Protein AF-A0A094AIN4-F1 (afdb_monomer_lite)

pLDDT: mean 79.58, std 24.7, range [26.64, 98.75]

Foldseek 3Di:
DDDDDDDDDDPPPPPPPPPPPVPVVVVVVVVVVVVPDDPDQDPVPFDPCLQFQQQPPPRPPDDPPDGTDHHDRRNCLCVQPPWADCQLAQEPVDTDHNADQADAFDQVLQKAKDWPPPAAADEAAAQDKDKTKMAMGLEQAQQADASHRQAVVHHWDADPVRRTYFWKKKFKAFQQDQPRPDDDDPQATLAIDIQNHRDPVRRMTMDMPHSHHHWGKMKMKMFTAGNNRHGHHHDDPPDDDNMDMHIYTHHHDPPDDPDGRPRPSRDGNVVRYDPGHDHDHPDDDDDDDDDDDDDDDDDDDDDDDDDDDDDDD

Radius of gyration: 29.57 Å; chains: 1; bounding box: 60×88×98 Å

Structure (mmCIF, N/CA/C/O backbone):
data_AF-A0A094AIN4-F1
#
_entry.id   AF-A0A094AIN4-F1
#
loop_
_atom_site.group_PDB
_atom_site.id
_atom_site.type_symbol
_atom_site.label_atom_id
_atom_site.label_alt_id
_atom_site.label_comp_id
_atom_site.label_asym_id
_atom_site.label_entity_id
_atom_site.label_seq_id
_atom_site.pdbx_PDB_ins_code
_atom_site.Cartn_x
_atom_site.Cartn_y
_atom_site.Cartn_z
_atom_site.occupancy
_atom_site.B_iso_or_equiv
_atom_site.auth_seq_id
_atom_site.auth_comp_id
_atom_site.auth_asym_id
_atom_site.auth_atom_id
_atom_site.pdbx_PDB_model_num
ATOM 1 N N . MET A 1 1 ? 38.229 -65.910 59.290 1.00 39.31 1 MET A N 1
ATOM 2 C CA . MET A 1 1 ? 38.237 -65.992 57.811 1.00 39.31 1 MET A CA 1
ATOM 3 C C . MET A 1 1 ? 37.132 -65.048 57.321 1.00 39.31 1 MET A C 1
ATOM 5 O O . MET A 1 1 ? 35.976 -65.387 57.493 1.00 39.31 1 MET A O 1
ATOM 9 N N . HIS A 1 2 ? 37.393 -63.732 57.244 1.00 31.55 2 HIS A N 1
ATOM 10 C CA . HIS A 1 2 ? 37.802 -62.954 56.042 1.00 31.55 2 HIS A CA 1
ATOM 11 C C . HIS A 1 2 ? 36.738 -63.061 54.929 1.00 31.55 2 HIS A C 1
ATOM 13 O O . HIS A 1 2 ? 36.609 -64.124 54.343 1.00 31.55 2 HIS A O 1
ATOM 19 N N . SER A 1 3 ? 35.801 -62.116 54.773 1.00 35.56 3 SER A N 1
ATOM 20 C CA . SER A 1 3 ? 35.918 -60.722 54.284 1.00 35.56 3 SER A CA 1
ATOM 21 C C . SER A 1 3 ? 36.483 -60.637 52.865 1.00 35.56 3 SER A C 1
ATOM 23 O O . SER A 1 3 ? 37.669 -60.889 52.674 1.00 35.56 3 SER A O 1
ATOM 25 N N . LEU A 1 4 ? 35.652 -60.235 51.894 1.00 35.59 4 LEU A N 1
ATOM 26 C CA . LEU A 1 4 ? 36.132 -59.624 50.658 1.00 35.59 4 LEU A CA 1
ATOM 27 C C . LEU A 1 4 ? 35.128 -58.592 50.126 1.00 35.59 4 LEU A C 1
ATOM 29 O O . LEU A 1 4 ? 33.968 -58.885 49.849 1.00 35.59 4 LEU A O 1
ATOM 33 N N . PHE A 1 5 ? 35.640 -57.371 50.031 1.00 35.03 5 PHE A N 1
ATOM 34 C CA . PHE A 1 5 ? 35.077 -56.193 49.395 1.00 35.03 5 PHE A CA 1
ATOM 35 C C . PHE A 1 5 ? 34.831 -56.417 47.900 1.00 35.03 5 PHE A C 1
ATOM 37 O O . PHE A 1 5 ? 35.688 -56.973 47.217 1.00 35.03 5 PHE A O 1
ATOM 44 N N . VAL A 1 6 ? 33.754 -55.835 47.368 1.00 34.84 6 VAL A N 1
ATOM 45 C CA . VAL A 1 6 ? 33.720 -55.393 45.969 1.00 34.84 6 VAL A CA 1
ATOM 46 C C . VAL A 1 6 ? 33.210 -53.955 45.931 1.00 34.84 6 VAL A C 1
ATOM 48 O O . VAL A 1 6 ? 32.053 -53.664 46.220 1.00 34.84 6 VAL A O 1
ATOM 51 N N . VAL A 1 7 ? 34.134 -53.058 45.601 1.00 36.59 7 VAL A N 1
ATOM 52 C CA . VAL A 1 7 ? 33.897 -51.678 45.184 1.00 36.59 7 VAL A CA 1
ATOM 53 C C . VAL A 1 7 ? 33.475 -51.718 43.716 1.00 36.59 7 VAL A C 1
ATOM 55 O O . VAL A 1 7 ? 34.222 -52.246 42.897 1.00 36.59 7 VAL A O 1
ATOM 58 N N . VAL A 1 8 ? 32.328 -51.135 43.362 1.00 36.78 8 VAL A N 1
ATOM 59 C CA . VAL A 1 8 ? 32.056 -50.714 41.978 1.00 36.78 8 VAL A CA 1
ATOM 60 C C . VAL A 1 8 ? 31.572 -49.270 41.991 1.00 36.78 8 VAL A C 1
ATOM 62 O O . VAL A 1 8 ? 30.729 -48.870 42.789 1.00 36.78 8 VAL A O 1
ATOM 65 N N . ALA A 1 9 ? 32.226 -48.499 41.134 1.00 34.38 9 ALA A N 1
ATOM 66 C CA . ALA A 1 9 ? 32.298 -47.056 41.089 1.00 34.38 9 ALA A CA 1
ATOM 67 C C . ALA A 1 9 ? 30.969 -46.355 40.766 1.00 34.38 9 ALA A C 1
ATOM 69 O O . ALA A 1 9 ? 30.182 -46.806 39.936 1.00 34.38 9 ALA A O 1
ATOM 70 N N . LEU A 1 10 ? 30.795 -45.174 41.365 1.00 33.75 10 LEU A N 1
ATOM 71 C CA . LEU A 1 10 ? 29.873 -44.137 40.910 1.00 33.75 10 LEU A CA 1
ATOM 72 C C . LEU A 1 10 ? 30.278 -43.687 39.497 1.00 33.75 10 LEU A C 1
ATOM 74 O O . LEU A 1 10 ? 31.236 -42.935 39.325 1.00 33.75 10 LEU A O 1
ATOM 78 N N . LEU A 1 11 ? 29.541 -44.138 38.484 1.00 33.84 11 LEU A N 1
ATOM 79 C CA . LEU A 1 11 ? 29.566 -43.543 37.151 1.00 33.84 11 LEU A CA 1
ATOM 80 C C . LEU A 1 11 ? 28.780 -42.230 37.200 1.00 33.84 11 LEU A C 1
ATOM 82 O O . LEU A 1 11 ? 27.553 -42.216 37.129 1.00 33.84 11 LEU A O 1
ATOM 86 N N . ALA A 1 12 ? 29.497 -41.114 37.323 1.00 35.59 12 ALA A N 1
ATOM 87 C CA . ALA A 1 12 ? 28.962 -39.805 36.985 1.00 35.59 12 ALA A CA 1
ATOM 88 C C . ALA A 1 12 ? 28.767 -39.757 35.462 1.00 35.59 12 ALA A C 1
ATOM 90 O O . ALA A 1 12 ? 29.706 -39.518 34.703 1.00 35.59 12 ALA A O 1
ATOM 91 N N . SER A 1 13 ? 27.548 -40.024 34.997 1.00 37.59 13 SER A N 1
ATOM 92 C CA . SER A 1 13 ? 27.162 -39.785 33.611 1.00 37.59 13 SER A CA 1
ATOM 93 C C . SER A 1 13 ? 27.092 -38.275 33.377 1.00 37.59 13 SER A C 1
ATOM 95 O O . SER A 1 13 ? 26.075 -37.637 33.648 1.00 37.59 13 SER A O 1
ATOM 97 N N . ALA A 1 14 ? 28.186 -37.698 32.881 1.00 37.75 14 ALA A N 1
ATOM 98 C CA . ALA A 1 14 ? 28.161 -36.402 32.223 1.00 37.75 14 ALA A CA 1
ATOM 99 C C . ALA A 1 14 ? 27.325 -36.551 30.944 1.00 37.75 14 ALA A C 1
ATOM 101 O O . ALA A 1 14 ? 27.809 -37.003 29.907 1.00 37.75 14 ALA A O 1
ATOM 102 N N . GLY A 1 15 ? 26.037 -36.224 31.040 1.00 33.44 15 GLY A N 1
ATOM 103 C CA . GLY A 1 15 ? 25.186 -36.038 29.876 1.00 33.44 15 GLY A CA 1
ATOM 104 C C . GLY A 1 15 ? 25.733 -34.873 29.061 1.00 33.44 15 GLY A C 1
ATOM 105 O O . GLY A 1 15 ? 25.502 -33.713 29.392 1.00 33.44 15 GLY A O 1
ATOM 106 N N . LEU A 1 16 ? 26.481 -35.188 28.004 1.00 35.84 16 LEU A N 1
ATOM 107 C CA . LEU A 1 16 ? 26.761 -34.275 26.904 1.00 35.84 16 LEU A CA 1
ATOM 108 C C . LEU A 1 16 ? 25.417 -33.891 26.279 1.00 35.84 16 LEU A C 1
ATOM 110 O O . LEU A 1 16 ? 24.908 -34.574 25.391 1.00 35.84 16 LEU A O 1
ATOM 114 N N . ILE A 1 17 ? 24.840 -32.783 26.740 1.00 41.84 17 ILE A N 1
ATOM 115 C CA . ILE A 1 17 ? 23.868 -32.042 25.948 1.00 41.84 17 ILE A CA 1
ATOM 116 C C . ILE A 1 17 ? 24.662 -31.546 24.739 1.00 41.84 17 ILE A C 1
ATOM 118 O O . ILE A 1 17 ? 25.367 -30.540 24.807 1.00 41.84 17 ILE A O 1
ATOM 122 N N . LYS A 1 18 ? 24.598 -32.291 23.629 1.00 34.62 18 LYS A N 1
ATOM 123 C CA . LYS A 1 18 ? 24.900 -31.750 22.306 1.00 34.62 18 LYS A CA 1
ATOM 124 C C . LYS A 1 18 ? 23.868 -30.656 22.056 1.00 34.62 18 LYS A C 1
ATOM 126 O O . LYS A 1 18 ? 22.808 -30.904 21.491 1.00 34.62 18 LYS A O 1
ATOM 131 N N . GLY A 1 19 ? 24.179 -29.445 22.504 1.00 38.97 19 GLY A N 1
ATOM 132 C CA . GLY A 1 19 ? 23.629 -28.254 21.893 1.00 38.97 19 GLY A CA 1
ATOM 133 C C . GLY A 1 19 ? 24.100 -28.278 20.449 1.00 38.97 19 GLY A C 1
ATOM 134 O O . GLY A 1 19 ? 25.256 -27.969 20.168 1.00 38.97 19 GLY A O 1
ATOM 135 N N . ALA A 1 20 ? 23.237 -28.723 19.539 1.00 43.06 20 ALA A N 1
ATOM 136 C C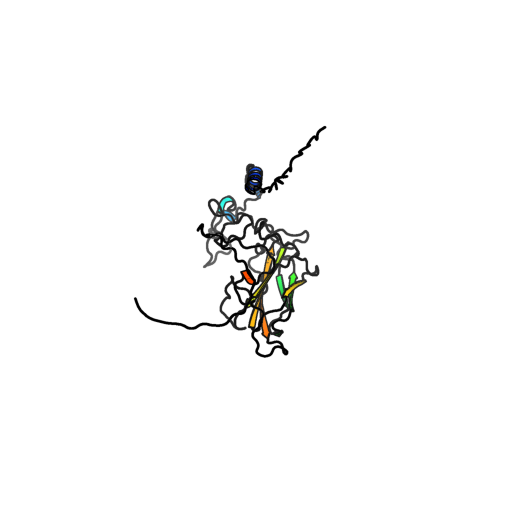A . ALA A 1 20 ? 23.389 -28.380 18.143 1.00 43.06 20 ALA A CA 1
ATOM 137 C C . ALA A 1 20 ? 23.221 -26.860 18.078 1.00 43.06 20 ALA A C 1
ATOM 139 O O . ALA A 1 20 ? 22.110 -26.347 17.987 1.00 43.06 20 ALA A O 1
ATOM 140 N N . ALA A 1 21 ? 24.331 -26.134 18.197 1.00 44.25 21 ALA A N 1
ATOM 141 C CA . ALA A 1 21 ? 24.414 -24.808 17.627 1.00 44.25 21 ALA A CA 1
ATOM 142 C C . ALA A 1 21 ? 24.157 -25.015 16.133 1.00 44.25 21 ALA A C 1
ATOM 144 O O . ALA A 1 21 ? 25.015 -25.531 15.414 1.00 44.25 21 ALA A O 1
ATOM 145 N N . MET A 1 22 ? 22.929 -24.742 15.690 1.00 42.28 22 MET A N 1
ATOM 146 C CA . MET A 1 22 ? 22.657 -24.628 14.269 1.00 42.28 22 MET A CA 1
ATOM 147 C C . MET A 1 22 ? 23.461 -23.430 13.791 1.00 42.28 22 MET A C 1
ATOM 149 O O . MET A 1 22 ? 23.117 -22.281 14.057 1.00 42.28 22 MET A O 1
ATOM 153 N N . ASP A 1 23 ? 24.590 -23.729 13.166 1.00 42.44 23 ASP A N 1
ATOM 154 C CA . ASP A 1 23 ? 25.470 -22.758 12.548 1.00 42.44 23 ASP A CA 1
ATOM 155 C C . ASP A 1 23 ? 24.734 -22.147 11.346 1.00 42.44 23 ASP A C 1
ATOM 157 O O . ASP A 1 23 ? 24.807 -22.642 10.220 1.00 42.44 23 ASP A O 1
ATOM 161 N N . PHE A 1 24 ? 23.953 -21.095 11.611 1.00 47.38 24 PHE A N 1
ATOM 162 C CA . PHE A 1 24 ? 23.152 -20.349 10.631 1.00 47.38 24 PHE A CA 1
ATOM 163 C C . PHE A 1 24 ? 23.995 -19.817 9.458 1.00 47.38 24 PHE A C 1
ATOM 165 O O . PHE A 1 24 ? 23.468 -19.531 8.380 1.00 47.38 24 PHE A O 1
ATOM 172 N N . SER A 1 25 ? 25.314 -19.722 9.652 1.00 49.22 25 SER A N 1
ATOM 173 C CA . SER A 1 25 ? 26.272 -19.296 8.637 1.00 49.22 25 SER A CA 1
ATOM 174 C C . SER A 1 25 ? 26.392 -20.310 7.489 1.00 49.22 25 SER A C 1
ATOM 176 O O . SER A 1 25 ? 26.459 -19.926 6.318 1.00 49.22 25 SER A O 1
ATOM 178 N N . ARG A 1 26 ? 26.310 -21.621 7.779 1.00 44.53 26 ARG A N 1
ATOM 179 C CA . ARG A 1 26 ? 26.374 -22.673 6.743 1.00 44.53 26 ARG A CA 1
ATOM 180 C C . ARG A 1 26 ? 25.145 -22.694 5.832 1.00 44.53 26 ARG A C 1
ATOM 182 O O . ARG A 1 26 ? 25.280 -23.011 4.652 1.00 44.53 26 ARG A O 1
ATOM 189 N N . THR A 1 27 ? 23.968 -22.334 6.341 1.00 51.22 27 THR A N 1
ATOM 190 C CA . THR A 1 27 ? 22.718 -22.323 5.562 1.00 51.22 27 THR A CA 1
ATOM 191 C C . THR A 1 27 ? 22.669 -21.152 4.578 1.00 51.22 27 THR A C 1
ATOM 193 O O . THR A 1 27 ? 22.328 -21.356 3.413 1.00 51.22 27 THR A O 1
ATOM 196 N N . LYS A 1 28 ? 23.079 -19.943 5.002 1.00 51.72 28 LYS A N 1
ATOM 197 C CA . LYS A 1 28 ? 23.178 -18.769 4.110 1.00 51.72 28 LYS A CA 1
ATOM 198 C C . LYS A 1 28 ? 24.261 -18.963 3.036 1.00 51.72 28 LYS A C 1
ATOM 200 O O . LYS A 1 28 ? 24.004 -18.695 1.866 1.00 51.72 28 LYS A O 1
ATOM 205 N N . ALA A 1 29 ? 25.428 -19.512 3.392 1.00 52.22 29 ALA A N 1
ATOM 206 C CA . ALA A 1 29 ? 26.497 -19.793 2.427 1.00 52.22 29 ALA A CA 1
ATOM 207 C C . ALA A 1 29 ? 26.074 -20.801 1.334 1.00 52.22 29 ALA A C 1
ATOM 209 O O . ALA A 1 29 ? 26.408 -20.623 0.164 1.00 52.22 29 ALA A O 1
ATOM 210 N N . GLY A 1 30 ? 25.291 -21.829 1.689 1.00 49.69 30 GLY A N 1
ATOM 211 C CA . GLY A 1 30 ? 24.751 -22.798 0.727 1.00 49.69 30 GLY A CA 1
ATOM 212 C C . GLY A 1 30 ? 23.692 -22.225 -0.226 1.00 49.69 30 GLY A C 1
ATOM 213 O O . GLY A 1 30 ? 23.598 -22.675 -1.367 1.00 49.69 30 GLY A O 1
ATOM 214 N N . LEU A 1 31 ? 22.919 -21.223 0.211 1.00 58.97 31 LEU A N 1
ATOM 215 C CA . LEU A 1 31 ? 21.943 -20.512 -0.627 1.00 58.97 31 LEU A CA 1
ATOM 216 C C . LEU A 1 31 ? 22.631 -19.634 -1.679 1.00 58.97 31 LEU A C 1
ATOM 218 O O . LEU A 1 31 ? 22.279 -19.708 -2.853 1.00 58.97 31 LEU A O 1
ATOM 222 N N . VAL A 1 32 ? 23.660 -18.882 -1.279 1.00 60.06 32 VAL A N 1
ATOM 223 C CA . VAL A 1 32 ? 24.439 -18.029 -2.195 1.00 60.06 32 VAL A CA 1
ATOM 224 C C . VAL A 1 32 ? 25.146 -18.869 -3.266 1.00 60.06 32 VAL A C 1
ATOM 226 O O . VAL A 1 32 ? 25.133 -18.516 -4.441 1.00 60.06 32 VAL A O 1
ATOM 229 N N . LEU A 1 33 ? 25.693 -20.033 -2.894 1.00 54.81 33 LEU A N 1
ATOM 230 C CA . LEU A 1 33 ? 26.336 -20.957 -3.840 1.00 54.81 33 LEU A CA 1
ATOM 231 C C . LEU A 1 33 ? 25.362 -21.558 -4.872 1.00 54.81 33 LEU A C 1
ATOM 233 O O . LEU A 1 33 ? 25.789 -21.879 -5.977 1.00 54.81 33 LEU A O 1
ATOM 237 N N . ARG A 1 34 ? 24.062 -21.681 -4.556 1.00 56.53 34 ARG A N 1
ATOM 238 C CA . ARG A 1 34 ? 23.024 -22.101 -5.522 1.00 56.53 34 ARG A CA 1
ATOM 239 C C . ARG A 1 34 ? 22.635 -21.001 -6.513 1.00 56.53 34 ARG A C 1
ATOM 241 O O . ARG A 1 34 ? 22.105 -21.316 -7.569 1.00 56.53 34 ARG A O 1
ATOM 248 N N . GLN A 1 35 ? 22.876 -19.735 -6.179 1.00 61.25 35 GLN A N 1
ATOM 249 C CA . GLN A 1 35 ? 22.574 -18.580 -7.032 1.00 61.25 35 GLN A CA 1
ATOM 250 C C . GLN A 1 35 ? 23.741 -18.197 -7.963 1.00 61.25 35 GLN A C 1
ATOM 252 O O . GLN A 1 35 ? 23.609 -17.260 -8.742 1.00 61.25 35 GLN A O 1
ATOM 257 N N . ALA A 1 36 ? 24.875 -18.903 -7.900 1.00 52.56 36 ALA A N 1
ATOM 258 C CA . ALA A 1 36 ? 26.128 -18.535 -8.567 1.00 52.56 36 ALA A CA 1
ATOM 259 C C . ALA A 1 36 ? 26.244 -18.958 -10.054 1.00 52.56 36 ALA A C 1
ATOM 261 O O . ALA A 1 36 ? 27.340 -18.914 -10.615 1.00 52.56 36 ALA A O 1
ATOM 262 N N . GLU A 1 37 ? 25.152 -19.369 -10.708 1.00 57.56 37 GLU A N 1
ATOM 263 C CA . GLU A 1 37 ? 25.127 -19.568 -12.168 1.00 57.56 37 GLU A CA 1
ATOM 264 C C . GLU A 1 37 ? 24.982 -18.227 -12.910 1.00 57.56 37 GLU A C 1
ATOM 266 O O . GLU A 1 37 ? 24.530 -17.237 -12.337 1.00 57.56 37 GLU A O 1
ATOM 271 N N . SER A 1 38 ? 25.378 -18.156 -14.190 1.00 60.12 38 SER A N 1
ATOM 272 C CA . SER A 1 38 ? 25.359 -16.886 -14.927 1.00 60.12 38 SER A CA 1
ATOM 273 C C . SER A 1 38 ? 23.934 -16.340 -15.071 1.00 60.12 38 SER A C 1
ATOM 275 O O . SER A 1 38 ? 23.111 -16.890 -15.806 1.00 60.12 38 SER A O 1
ATOM 277 N N . THR A 1 39 ? 23.663 -15.214 -14.421 1.00 68.31 39 THR A N 1
ATOM 278 C CA . THR A 1 39 ? 22.383 -14.498 -14.423 1.00 68.31 39 THR A CA 1
ATOM 279 C C . THR A 1 39 ? 22.254 -13.567 -15.632 1.00 68.31 39 THR A C 1
ATOM 281 O O . THR A 1 39 ? 21.985 -12.374 -15.498 1.00 68.31 39 THR A O 1
ATOM 284 N N . CYS A 1 40 ? 22.471 -14.083 -16.847 1.00 79.44 40 CYS A N 1
ATOM 285 C CA . CYS A 1 40 ? 22.291 -13.271 -18.050 1.00 79.44 40 CYS A CA 1
ATOM 286 C C . CYS A 1 40 ? 20.839 -12.778 -18.148 1.00 79.44 40 CYS A C 1
ATOM 288 O O . CYS A 1 40 ? 19.903 -13.581 -18.158 1.00 79.44 40 CYS A O 1
ATOM 290 N N . LEU A 1 41 ? 20.660 -11.460 -18.268 1.00 83.56 41 LEU A N 1
ATOM 291 C CA . LEU A 1 41 ? 19.355 -10.862 -18.526 1.00 83.56 41 LEU A CA 1
ATOM 292 C C . LEU A 1 41 ? 18.836 -11.343 -19.885 1.00 83.56 41 LEU A C 1
ATOM 294 O O . LEU A 1 41 ? 19.534 -11.260 -20.902 1.00 83.56 41 LEU A O 1
ATOM 298 N N . LYS A 1 42 ? 17.606 -11.858 -19.910 1.00 87.25 42 LYS A N 1
ATOM 299 C CA . LYS A 1 42 ? 16.979 -12.273 -21.164 1.00 87.25 42 LYS A CA 1
ATOM 300 C C . LYS A 1 42 ? 16.557 -11.036 -21.952 1.00 87.25 42 LYS A C 1
ATOM 302 O O . LYS A 1 42 ? 15.884 -10.156 -21.419 1.00 87.25 42 LYS A O 1
ATOM 307 N N . ARG A 1 43 ? 16.947 -10.974 -23.228 1.00 87.62 43 ARG A N 1
ATOM 308 C CA . ARG A 1 43 ? 16.726 -9.796 -24.086 1.00 87.62 43 ARG A CA 1
ATOM 309 C C . ARG A 1 43 ? 15.256 -9.412 -24.237 1.00 87.62 43 ARG A C 1
ATOM 311 O O . ARG A 1 43 ? 14.952 -8.231 -24.285 1.00 87.62 43 ARG A O 1
ATOM 318 N N . ASP A 1 44 ? 14.366 -10.394 -24.292 1.00 90.75 44 ASP A N 1
ATOM 319 C CA . ASP A 1 44 ? 12.916 -10.210 -24.411 1.00 90.75 44 ASP A CA 1
ATOM 320 C C . ASP A 1 44 ? 12.268 -9.600 -23.158 1.00 90.75 44 ASP A C 1
ATOM 322 O O . ASP A 1 44 ? 11.130 -9.147 -23.218 1.00 90.75 44 ASP A O 1
ATOM 326 N N . THR A 1 45 ? 12.991 -9.553 -22.037 1.00 89.38 45 THR A N 1
ATOM 327 C CA . THR A 1 45 ? 12.532 -8.903 -20.802 1.00 89.38 45 THR A CA 1
ATOM 328 C C . THR A 1 45 ? 13.030 -7.465 -20.652 1.00 89.38 45 THR A C 1
ATOM 330 O O . THR A 1 45 ? 12.593 -6.770 -19.736 1.00 89.38 45 THR A O 1
ATOM 333 N N . ILE A 1 46 ? 13.923 -6.993 -21.532 1.00 92.12 46 ILE A N 1
ATOM 334 C CA . ILE A 1 46 ? 14.437 -5.617 -21.505 1.00 92.12 46 ILE A CA 1
ATOM 335 C C . ILE A 1 46 ? 13.342 -4.660 -21.986 1.00 92.12 46 ILE A C 1
ATOM 337 O O . ILE A 1 46 ? 12.818 -4.794 -23.090 1.00 92.12 46 ILE A O 1
ATOM 341 N N . GLN A 1 47 ? 13.001 -3.686 -21.150 1.00 93.56 47 GLN A N 1
ATOM 342 C CA . GLN A 1 47 ? 12.018 -2.653 -21.431 1.00 93.56 47 GLN A CA 1
ATOM 343 C C . GLN A 1 47 ? 12.725 -1.504 -22.140 1.00 93.56 47 GLN A C 1
ATOM 345 O O . GLN A 1 47 ? 13.407 -0.713 -21.506 1.00 93.56 47 GLN A O 1
ATOM 350 N N . SER A 1 48 ? 12.538 -1.360 -23.450 1.00 94.06 48 SER A N 1
ATOM 351 C CA . SER A 1 48 ? 13.207 -0.297 -24.220 1.00 94.06 48 SER A CA 1
ATOM 352 C C . SER A 1 48 ? 12.932 1.115 -23.690 1.00 94.06 48 SER A C 1
ATOM 354 O O . SER A 1 48 ? 13.757 2.005 -23.861 1.00 94.06 48 SER A O 1
ATOM 356 N N . ALA A 1 49 ? 11.790 1.323 -23.028 1.00 94.69 49 ALA A N 1
ATOM 357 C CA . ALA A 1 49 ? 11.441 2.593 -22.404 1.00 94.69 49 ALA A CA 1
ATOM 358 C C . ALA A 1 49 ? 12.375 2.986 -21.243 1.00 94.69 49 ALA A C 1
ATOM 360 O O . ALA A 1 49 ? 12.452 4.170 -20.938 1.00 94.69 49 ALA A O 1
ATOM 361 N N . SER A 1 50 ? 13.115 2.051 -20.626 1.00 94.94 50 SER A N 1
ATOM 362 C CA . SER A 1 50 ? 14.111 2.403 -19.604 1.00 94.94 50 SER A CA 1
ATOM 363 C C . SER A 1 50 ? 15.312 3.150 -20.180 1.00 94.94 50 SER A C 1
ATOM 365 O O . SER A 1 50 ? 16.031 3.782 -19.423 1.00 94.94 50 SER A O 1
ATOM 367 N N . ALA A 1 51 ? 15.524 3.126 -21.498 1.00 94.81 51 ALA A N 1
ATOM 368 C CA . ALA A 1 51 ? 16.566 3.903 -22.169 1.00 94.81 51 ALA A CA 1
ATOM 369 C C . ALA A 1 51 ? 16.092 5.309 -22.597 1.00 94.81 51 ALA A C 1
ATOM 371 O O . ALA A 1 51 ? 16.823 6.017 -23.287 1.00 94.81 51 ALA A O 1
ATOM 372 N N . LEU A 1 52 ? 14.868 5.709 -22.227 1.00 95.62 52 LEU A N 1
ATOM 373 C CA . LEU A 1 52 ? 14.267 6.990 -22.597 1.00 95.62 52 LEU A CA 1
ATOM 374 C C . LEU A 1 52 ? 13.980 7.838 -21.358 1.00 95.62 52 LEU A C 1
ATOM 376 O O . LEU A 1 52 ? 13.529 7.345 -20.326 1.00 95.62 52 LEU A O 1
ATOM 380 N N . THR A 1 53 ? 14.183 9.143 -21.487 1.00 96.56 53 THR A N 1
ATOM 381 C CA . THR A 1 53 ? 13.834 10.134 -20.463 1.00 96.56 53 THR A CA 1
ATOM 382 C C . THR A 1 53 ? 12.341 10.471 -20.471 1.00 96.56 53 THR A C 1
ATOM 384 O O . THR A 1 53 ? 11.823 10.989 -19.479 1.00 96.56 53 THR A O 1
ATOM 387 N N . GLY A 1 54 ? 11.648 10.208 -21.586 1.00 94.88 54 GLY A N 1
ATOM 388 C CA . GLY A 1 54 ? 10.261 10.618 -21.820 1.00 94.88 54 GLY A CA 1
ATOM 389 C C . GLY A 1 54 ? 10.117 12.106 -22.158 1.00 94.88 54 GLY A C 1
ATOM 390 O O . GLY A 1 54 ? 9.012 12.643 -22.089 1.00 94.88 54 GLY A O 1
ATOM 391 N N . GLN A 1 55 ? 11.226 12.785 -22.461 1.00 96.31 55 GLN A N 1
ATOM 392 C CA . GLN A 1 55 ? 11.300 14.210 -22.809 1.00 96.31 55 GLN A CA 1
ATOM 393 C C . GLN A 1 55 ? 12.020 14.439 -24.149 1.00 96.31 55 GLN A C 1
ATOM 395 O O . GLN A 1 55 ? 12.396 15.564 -24.478 1.00 96.31 55 GLN A O 1
ATOM 400 N N . GLU A 1 56 ? 12.223 13.380 -24.932 1.00 95.56 56 GLU A N 1
ATOM 401 C CA . GLU A 1 56 ? 12.798 13.458 -26.270 1.00 95.56 56 GLU A CA 1
ATOM 402 C C . GLU A 1 56 ? 11.899 14.293 -27.199 1.00 95.56 56 GLU A C 1
ATOM 404 O O . GLU A 1 56 ? 10.668 14.236 -27.113 1.00 95.56 56 GLU A O 1
ATOM 409 N N . GLU A 1 57 ? 12.504 15.057 -28.114 1.00 93.81 57 GLU A N 1
ATOM 410 C CA . GLU A 1 57 ? 11.762 15.858 -29.092 1.00 93.81 57 GLU A CA 1
ATOM 411 C C . GLU A 1 57 ? 10.785 14.983 -29.895 1.00 93.81 57 GLU A C 1
ATOM 413 O O . GLU A 1 57 ? 11.155 13.938 -30.427 1.00 93.81 57 GLU A O 1
ATOM 418 N N . GLY A 1 58 ? 9.525 15.418 -29.979 1.00 91.38 58 GLY A N 1
ATOM 419 C CA . GLY A 1 58 ? 8.462 14.673 -30.658 1.00 91.38 58 GLY A CA 1
ATOM 420 C C . GLY A 1 58 ? 7.759 13.614 -29.800 1.00 91.38 58 GLY A C 1
ATOM 421 O O . GLY A 1 58 ? 6.871 12.942 -30.316 1.00 91.38 58 GLY A O 1
ATOM 422 N N . THR A 1 59 ? 8.100 13.473 -28.512 1.00 93.19 59 THR A N 1
ATOM 423 C CA . THR A 1 59 ? 7.355 12.605 -27.583 1.00 93.19 59 THR A CA 1
ATOM 424 C C . THR A 1 59 ? 5.975 13.190 -27.275 1.00 93.19 59 THR A C 1
ATOM 426 O O . THR A 1 59 ? 5.844 14.357 -26.893 1.00 93.19 59 THR A O 1
ATOM 429 N N . ASP A 1 60 ? 4.933 12.368 -27.398 1.00 93.44 60 ASP A N 1
ATOM 430 C CA . ASP A 1 60 ? 3.564 12.765 -27.075 1.00 93.44 60 ASP A CA 1
ATOM 431 C C . ASP A 1 60 ? 3.395 13.082 -25.580 1.00 93.44 60 ASP A C 1
ATOM 433 O O . ASP A 1 60 ? 3.878 12.371 -24.700 1.00 93.44 60 ASP A O 1
ATOM 437 N N . GLY A 1 61 ? 2.636 14.138 -25.277 1.00 91.12 61 GLY A N 1
ATOM 438 C CA . GLY A 1 61 ? 2.245 14.460 -23.901 1.00 91.12 61 GLY A CA 1
ATOM 439 C C . GLY A 1 61 ? 3.293 15.201 -23.061 1.00 91.12 61 GLY A C 1
ATOM 440 O O . GLY A 1 61 ? 3.074 15.354 -21.853 1.00 91.12 61 GLY A O 1
ATOM 441 N N . ILE A 1 62 ? 4.377 15.701 -23.671 1.00 95.19 62 ILE A N 1
ATOM 442 C CA . ILE A 1 62 ? 5.306 16.638 -23.019 1.00 95.19 62 ILE A CA 1
ATOM 443 C C . ILE A 1 62 ? 4.542 17.888 -22.563 1.00 95.19 62 ILE A C 1
ATOM 445 O O . ILE A 1 62 ? 3.842 18.538 -23.346 1.00 95.19 62 ILE A O 1
ATOM 449 N N . LYS A 1 63 ? 4.690 18.252 -21.286 1.00 94.19 63 LYS A N 1
ATOM 450 C CA . LYS A 1 63 ? 4.101 19.468 -20.710 1.00 94.19 63 LYS A CA 1
ATOM 451 C C . LYS A 1 63 ? 4.998 20.098 -19.639 1.00 94.19 63 LYS A C 1
ATOM 453 O O . LYS A 1 63 ? 5.755 19.385 -18.977 1.00 94.19 63 LYS A O 1
ATOM 458 N N . PRO A 1 64 ? 4.879 21.421 -19.402 1.00 94.44 64 PRO A N 1
ATOM 459 C CA . PRO A 1 64 ? 5.636 22.096 -18.353 1.00 94.44 64 PRO A CA 1
ATOM 460 C C . PRO A 1 64 ? 5.463 21.428 -16.982 1.00 94.44 64 PRO A C 1
ATOM 462 O O . PRO A 1 64 ? 4.345 21.112 -16.573 1.00 94.44 64 PRO A O 1
ATOM 465 N N . GLY A 1 65 ? 6.577 21.245 -16.271 1.00 94.12 65 GLY A N 1
ATOM 466 C CA . GLY A 1 65 ? 6.609 20.676 -14.920 1.00 94.12 65 GLY A CA 1
ATOM 467 C C . GLY A 1 65 ? 6.837 19.162 -14.838 1.00 94.12 65 GLY A C 1
ATOM 468 O O . GLY A 1 65 ? 6.910 18.644 -13.728 1.00 94.12 65 GLY A O 1
ATOM 469 N N . GLN A 1 66 ? 6.969 18.446 -15.961 1.00 96.06 66 GLN A N 1
ATOM 470 C CA . GLN A 1 66 ? 7.466 17.063 -15.955 1.00 96.06 66 GLN A CA 1
ATOM 471 C C . GLN A 1 66 ? 8.985 17.033 -15.731 1.00 96.06 66 GLN A C 1
ATOM 473 O O . GLN A 1 66 ? 9.715 17.848 -16.293 1.00 96.06 66 GLN A O 1
ATOM 478 N N . ALA A 1 67 ? 9.454 16.092 -14.912 1.00 96.44 67 ALA A N 1
ATOM 479 C CA . ALA A 1 67 ? 10.875 15.791 -14.768 1.00 96.44 67 ALA A CA 1
ATOM 480 C C . ALA A 1 67 ? 11.279 14.682 -15.761 1.00 96.44 67 ALA A C 1
ATOM 482 O O . ALA A 1 67 ? 10.457 13.798 -16.019 1.00 96.44 67 ALA A O 1
ATOM 483 N N . PRO A 1 68 ? 12.510 14.703 -16.307 1.00 96.50 68 PRO A N 1
ATOM 484 C CA . PRO A 1 68 ? 13.026 13.592 -17.102 1.00 96.50 68 PRO A CA 1
ATOM 485 C C . PRO A 1 68 ? 13.210 12.338 -16.235 1.00 96.50 68 PRO A C 1
ATOM 487 O O . PRO A 1 68 ? 13.578 12.437 -15.063 1.00 96.50 68 PRO A O 1
ATOM 490 N N . SER A 1 69 ? 12.968 11.164 -16.819 1.00 96.81 69 SER A N 1
ATOM 491 C CA . SER A 1 69 ? 13.328 9.879 -16.212 1.00 96.81 69 SER A CA 1
ATOM 492 C C . SER A 1 69 ? 14.847 9.691 -16.197 1.00 96.81 69 SER A C 1
ATOM 494 O O . SER A 1 69 ? 15.535 10.095 -17.136 1.00 96.81 69 SER A O 1
ATOM 496 N N . GLU A 1 70 ? 15.356 8.996 -15.179 1.00 97.19 70 GLU A N 1
ATOM 497 C CA . GLU A 1 70 ? 16.658 8.330 -15.281 1.00 97.19 70 GLU A CA 1
ATOM 498 C C . GLU A 1 70 ? 16.595 7.247 -16.366 1.00 97.19 70 GLU A C 1
ATOM 500 O O . GLU A 1 70 ? 15.514 6.724 -16.664 1.00 97.19 70 GLU A O 1
ATOM 505 N N . THR A 1 71 ? 17.754 6.883 -16.925 1.00 96.62 71 THR A N 1
ATOM 506 C CA . THR A 1 71 ? 17.851 5.873 -17.991 1.00 96.62 71 THR A CA 1
ATOM 507 C C . THR A 1 71 ? 18.829 4.746 -17.663 1.00 96.62 71 THR A C 1
ATOM 509 O O . THR A 1 71 ? 19.812 4.956 -16.954 1.00 96.62 71 THR A O 1
ATOM 512 N N . ASP A 1 72 ? 18.552 3.547 -18.175 1.00 95.25 72 ASP A N 1
ATOM 513 C CA . ASP A 1 72 ? 19.403 2.359 -18.082 1.00 95.25 72 ASP A CA 1
ATOM 514 C C . ASP A 1 72 ? 19.065 1.364 -19.208 1.00 95.25 72 ASP A C 1
ATOM 516 O O . ASP A 1 72 ? 17.895 1.102 -19.495 1.00 95.25 72 ASP A O 1
ATOM 520 N N . ASP A 1 73 ? 20.087 0.766 -19.823 1.00 91.88 73 ASP A N 1
ATOM 521 C CA . ASP A 1 73 ? 19.936 -0.167 -20.955 1.00 91.88 73 ASP A CA 1
ATOM 522 C C . ASP A 1 73 ? 19.532 -1.598 -20.535 1.00 91.88 73 ASP A C 1
ATOM 524 O O . ASP A 1 73 ? 19.297 -2.467 -21.379 1.00 91.88 73 ASP A O 1
ATOM 528 N N . ALA A 1 74 ? 19.487 -1.879 -19.231 1.00 91.06 74 ALA A N 1
ATOM 529 C CA . ALA A 1 74 ? 19.308 -3.206 -18.650 1.00 91.06 74 ALA A CA 1
ATOM 530 C C . ALA A 1 74 ? 18.269 -3.212 -17.509 1.00 91.06 74 ALA A C 1
ATOM 532 O O . ALA A 1 74 ? 18.402 -3.970 -16.543 1.00 91.06 74 ALA A O 1
ATOM 533 N N . ASN A 1 75 ? 17.209 -2.402 -17.631 1.00 92.25 75 ASN A N 1
ATOM 534 C CA . ASN A 1 75 ? 16.094 -2.310 -16.677 1.00 92.25 75 ASN A CA 1
ATOM 535 C C . ASN A 1 75 ? 16.505 -1.997 -15.231 1.00 92.25 75 ASN A C 1
ATOM 537 O O . ASN A 1 75 ? 15.843 -2.457 -14.297 1.00 92.25 75 ASN A O 1
ATOM 541 N N . PHE A 1 76 ? 17.597 -1.266 -15.023 1.00 94.44 76 PHE A N 1
ATOM 542 C CA . PHE A 1 76 ? 18.110 -0.946 -13.694 1.00 94.44 76 PHE A CA 1
ATOM 543 C C . PHE A 1 76 ? 18.423 -2.199 -12.852 1.00 94.44 76 PHE A C 1
ATOM 545 O O . PHE A 1 76 ? 18.423 -2.141 -11.622 1.00 94.44 76 PHE A O 1
ATOM 552 N N . VAL A 1 77 ? 18.739 -3.342 -13.482 1.00 91.38 77 VAL A N 1
ATOM 553 C CA . VAL A 1 77 ? 18.991 -4.617 -12.772 1.00 91.38 77 VAL A CA 1
ATOM 554 C C . VAL A 1 77 ? 20.119 -4.510 -11.733 1.00 91.38 77 VAL A C 1
ATOM 556 O O . VAL A 1 77 ? 20.124 -5.224 -10.734 1.00 91.38 77 VAL A O 1
ATOM 559 N N . ASN A 1 78 ? 21.052 -3.574 -11.935 1.00 91.19 78 ASN A N 1
ATOM 560 C CA . ASN A 1 78 ? 22.184 -3.317 -11.044 1.00 91.19 78 ASN A CA 1
ATOM 561 C C . ASN A 1 78 ? 21.988 -2.102 -10.120 1.00 91.19 78 ASN A C 1
ATOM 563 O O . ASN A 1 78 ? 22.946 -1.685 -9.472 1.00 91.19 78 ASN A O 1
ATOM 567 N N . PHE A 1 79 ? 20.784 -1.526 -10.034 1.00 95.19 79 PHE A N 1
ATOM 568 C CA . PHE A 1 79 ? 20.515 -0.288 -9.286 1.00 95.19 79 PHE A CA 1
ATOM 569 C C . PHE A 1 79 ? 20.975 -0.339 -7.822 1.00 95.19 79 PHE A C 1
ATOM 571 O O . PHE A 1 79 ? 21.532 0.623 -7.296 1.00 95.19 79 PHE A O 1
ATOM 578 N N . CYS A 1 80 ? 20.810 -1.494 -7.176 1.00 96.38 80 CYS A N 1
ATOM 579 C CA . CYS A 1 80 ? 21.209 -1.701 -5.785 1.00 96.38 80 CYS A CA 1
ATOM 580 C C . CYS A 1 80 ? 22.679 -2.114 -5.595 1.00 96.38 80 CYS A C 1
ATOM 582 O O . CYS A 1 80 ? 23.075 -2.450 -4.476 1.00 96.38 80 CYS A O 1
ATOM 584 N N . SER A 1 81 ? 23.498 -2.129 -6.651 1.00 94.50 81 SER A N 1
ATOM 585 C CA . SER A 1 81 ? 24.904 -2.534 -6.553 1.00 94.50 81 SER A CA 1
ATOM 586 C C . SER A 1 81 ? 25.668 -1.648 -5.563 1.00 94.50 81 SER A C 1
ATOM 588 O O . SER A 1 81 ? 25.615 -0.422 -5.631 1.00 94.50 81 SER A O 1
ATOM 590 N N . GLY A 1 82 ? 26.364 -2.280 -4.615 1.00 95.62 82 GLY A N 1
ATOM 591 C CA . GLY A 1 82 ? 27.119 -1.591 -3.564 1.00 95.62 82 GLY A CA 1
ATOM 592 C C . GLY A 1 82 ? 26.277 -1.019 -2.415 1.00 95.62 82 GLY A C 1
ATOM 593 O O . GLY A 1 82 ? 26.851 -0.436 -1.497 1.00 95.62 82 GLY A O 1
ATOM 594 N N . GLN A 1 83 ? 24.952 -1.196 -2.428 1.00 96.62 83 GLN A N 1
ATOM 595 C CA . GLN A 1 83 ? 24.056 -0.742 -1.360 1.00 96.62 83 GLN A CA 1
ATOM 596 C C . GLN A 1 83 ? 23.686 -1.880 -0.394 1.00 96.62 83 GLN A C 1
ATOM 598 O O . GLN A 1 83 ? 23.776 -3.063 -0.729 1.00 96.62 83 GLN A O 1
ATOM 603 N N . GLN A 1 84 ? 23.220 -1.524 0.807 1.00 96.44 84 GLN A N 1
ATOM 604 C CA . GLN A 1 84 ? 22.618 -2.480 1.740 1.00 96.44 84 GLN A CA 1
ATOM 605 C C . GLN A 1 84 ? 21.326 -3.033 1.131 1.00 96.44 84 GLN A C 1
ATOM 607 O O . GLN A 1 84 ? 20.375 -2.282 0.923 1.00 96.44 84 GLN A O 1
ATOM 612 N N . LEU A 1 85 ? 21.273 -4.337 0.865 1.00 95.75 85 LEU A N 1
ATOM 613 C CA . LEU A 1 85 ? 20.082 -4.968 0.298 1.00 95.75 85 LEU A CA 1
ATOM 614 C C . LEU A 1 85 ? 19.018 -5.220 1.371 1.00 95.75 85 LEU A C 1
ATOM 616 O O . LEU A 1 85 ? 19.367 -5.614 2.484 1.00 95.75 85 LEU A O 1
ATOM 620 N N . THR A 1 86 ? 17.739 -5.051 1.014 1.00 95.75 86 THR A N 1
ATOM 621 C CA . THR A 1 86 ? 16.594 -5.422 1.871 1.00 95.75 86 THR A CA 1
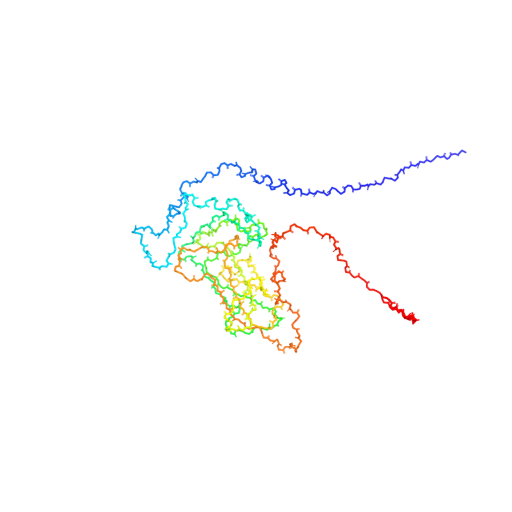ATOM 622 C C . THR A 1 86 ? 16.610 -6.919 2.182 1.00 95.75 86 THR A C 1
ATOM 624 O O . THR A 1 86 ? 16.521 -7.317 3.334 1.00 95.75 86 THR A O 1
ATOM 627 N N . ASN A 1 87 ? 16.765 -7.753 1.146 1.00 94.00 87 ASN A N 1
ATOM 628 C CA . ASN A 1 87 ? 17.002 -9.199 1.246 1.00 94.00 87 ASN A CA 1
ATOM 629 C C . ASN A 1 87 ? 16.085 -9.954 2.237 1.00 94.00 87 ASN A C 1
ATOM 631 O O . ASN A 1 87 ? 16.535 -10.840 2.963 1.00 94.00 87 ASN A O 1
ATOM 635 N N . GLY A 1 88 ? 14.796 -9.608 2.262 1.00 93.56 88 GLY A N 1
ATOM 636 C CA . GLY A 1 88 ? 13.800 -10.272 3.105 1.00 93.56 88 GLY A CA 1
ATOM 637 C C . GLY A 1 88 ? 13.661 -9.742 4.522 1.00 93.56 88 GLY A C 1
ATOM 638 O O . GLY A 1 88 ? 12.772 -10.209 5.231 1.00 93.56 88 GLY A O 1
ATOM 639 N N . GLU A 1 89 ? 14.473 -8.763 4.910 1.00 93.25 89 GLU A N 1
ATOM 640 C CA . GLU A 1 89 ? 14.496 -8.194 6.254 1.00 93.25 89 GLU A CA 1
ATOM 641 C C . GLU A 1 89 ? 13.878 -6.782 6.266 1.00 93.25 89 GLU A C 1
ATOM 643 O O . GLU A 1 89 ? 14.000 -6.003 5.316 1.00 93.25 89 GLU A O 1
ATOM 648 N N . GLN A 1 90 ? 13.224 -6.425 7.373 1.00 89.75 90 GLN A N 1
ATOM 649 C CA . GLN A 1 90 ? 12.724 -5.069 7.614 1.00 89.75 90 GLN A CA 1
ATOM 650 C C . GLN A 1 90 ? 13.851 -4.196 8.192 1.00 89.75 90 GLN A C 1
ATOM 652 O O . GLN A 1 90 ? 14.039 -4.128 9.409 1.00 89.75 90 GLN A O 1
ATOM 657 N N . ILE A 1 91 ? 14.620 -3.542 7.317 1.00 91.31 91 ILE A N 1
ATOM 658 C CA . ILE A 1 91 ? 15.796 -2.732 7.686 1.00 91.31 91 ILE A CA 1
ATOM 659 C C . ILE A 1 91 ? 15.397 -1.267 7.921 1.00 91.31 91 ILE A C 1
ATOM 661 O O . ILE A 1 91 ? 15.158 -0.512 6.976 1.00 91.31 91 ILE A O 1
ATOM 665 N N . THR A 1 92 ? 15.377 -0.827 9.184 1.00 90.50 92 THR A N 1
ATOM 666 C CA . THR A 1 92 ? 14.904 0.524 9.564 1.00 90.50 92 THR A CA 1
ATOM 667 C C . THR A 1 92 ? 15.861 1.657 9.215 1.00 90.50 92 THR A C 1
ATOM 669 O O . THR A 1 92 ? 15.455 2.815 9.179 1.00 90.50 92 THR A O 1
ATOM 672 N N . SER A 1 93 ? 17.141 1.353 8.992 1.00 93.38 93 SER A N 1
ATOM 673 C CA . SER A 1 93 ? 18.161 2.339 8.611 1.00 93.38 93 SER A CA 1
ATOM 674 C C . SER A 1 93 ? 18.123 2.710 7.123 1.00 93.38 93 SER A C 1
ATOM 676 O O . SER A 1 93 ? 18.933 3.521 6.683 1.00 93.38 93 SER A O 1
ATOM 678 N N . GLY A 1 94 ? 17.210 2.111 6.352 1.00 92.62 94 GLY A N 1
ATOM 679 C CA . GLY A 1 94 ? 17.179 2.193 4.896 1.00 92.62 94 GLY A CA 1
ATOM 680 C C . GLY A 1 94 ? 17.930 1.033 4.238 1.00 92.62 94 GLY A C 1
ATOM 681 O O . GLY A 1 94 ? 18.910 0.511 4.769 1.00 92.62 94 GLY A O 1
ATOM 682 N N . SER A 1 95 ? 17.431 0.608 3.079 1.00 96.44 95 SER A N 1
ATOM 683 C CA . SER A 1 95 ? 18.001 -0.455 2.246 1.00 96.44 95 SER A CA 1
ATOM 684 C C . SER A 1 95 ? 17.525 -0.300 0.797 1.00 96.44 95 SER A C 1
ATOM 686 O O . SER A 1 95 ? 16.645 0.515 0.518 1.00 96.44 95 SER A O 1
ATOM 688 N N . CYS A 1 96 ? 18.101 -1.074 -0.120 1.00 97.00 96 CYS A N 1
ATOM 689 C CA . CYS A 1 96 ? 17.726 -1.124 -1.528 1.00 97.00 96 CYS A CA 1
ATOM 690 C C . CYS A 1 96 ? 17.159 -2.504 -1.876 1.00 97.00 96 CYS A C 1
ATOM 692 O O . CYS A 1 96 ? 17.752 -3.531 -1.534 1.00 97.00 96 CYS A O 1
ATOM 694 N N . ASN A 1 97 ? 16.024 -2.540 -2.574 1.00 95.31 97 ASN A N 1
ATOM 695 C CA . ASN A 1 97 ? 15.427 -3.786 -3.035 1.00 95.31 97 ASN A CA 1
ATOM 696 C C . ASN A 1 97 ? 15.557 -3.929 -4.555 1.00 95.31 97 ASN A C 1
ATOM 698 O O . ASN A 1 97 ? 15.042 -3.102 -5.299 1.00 95.31 97 ASN A O 1
ATOM 702 N N . GLY A 1 98 ? 16.230 -4.989 -5.006 1.00 93.50 98 GLY A N 1
ATOM 703 C CA . GLY A 1 98 ? 16.439 -5.285 -6.428 1.00 93.50 98 GLY A CA 1
ATOM 704 C C . GLY A 1 98 ? 15.374 -6.193 -7.052 1.00 93.50 98 GLY A C 1
ATOM 705 O O . GLY A 1 98 ? 15.541 -6.633 -8.186 1.00 93.50 98 GLY A O 1
ATOM 706 N N . ILE A 1 99 ? 14.313 -6.540 -6.317 1.00 94.75 99 ILE A N 1
ATOM 707 C CA . ILE A 1 99 ? 13.235 -7.394 -6.827 1.00 94.75 99 ILE A CA 1
ATOM 708 C C . ILE A 1 99 ? 12.336 -6.585 -7.780 1.00 94.75 99 ILE A C 1
ATOM 710 O O . ILE A 1 99 ? 11.913 -5.485 -7.422 1.00 94.75 99 ILE A O 1
ATOM 714 N N . PRO A 1 100 ? 12.016 -7.102 -8.985 1.00 94.06 100 PRO A N 1
ATOM 715 C CA . PRO A 1 100 ? 11.144 -6.397 -9.917 1.00 94.06 100 PRO A CA 1
ATOM 716 C C . PRO A 1 100 ? 9.719 -6.272 -9.363 1.00 94.06 100 PRO A C 1
ATOM 718 O O . PRO A 1 100 ? 9.268 -7.104 -8.580 1.00 94.06 100 PRO A O 1
ATOM 721 N N . MET A 1 101 ? 8.983 -5.256 -9.820 1.00 95.06 101 MET A N 1
ATOM 722 C CA . MET A 1 101 ? 7.647 -4.930 -9.296 1.00 95.06 101 MET A CA 1
ATOM 723 C C . MET A 1 101 ? 6.613 -6.047 -9.518 1.00 95.06 101 MET A C 1
ATOM 725 O O . MET A 1 101 ? 5.799 -6.315 -8.640 1.00 95.06 101 MET A O 1
ATOM 729 N N . GLY A 1 102 ? 6.682 -6.752 -10.652 1.00 96.50 102 GLY A N 1
ATOM 730 C CA . GLY A 1 102 ? 5.850 -7.922 -10.950 1.00 96.50 102 GLY A CA 1
ATOM 731 C C . GLY A 1 102 ? 4.777 -7.687 -12.001 1.00 96.50 102 GLY A C 1
ATOM 732 O O . GLY A 1 102 ? 4.890 -6.791 -12.836 1.00 96.50 102 GLY A O 1
ATOM 733 N N . ARG A 1 103 ? 3.762 -8.554 -11.996 1.00 98.06 103 ARG A N 1
ATOM 734 C CA . ARG A 1 103 ? 2.636 -8.501 -12.933 1.00 98.06 103 ARG A CA 1
ATOM 735 C C . ARG A 1 103 ? 1.688 -7.372 -12.546 1.00 98.06 103 ARG A C 1
ATOM 737 O O . ARG A 1 103 ? 1.375 -7.192 -11.372 1.00 98.06 103 ARG A O 1
ATOM 744 N N . ILE A 1 104 ? 1.212 -6.642 -13.545 1.00 98.31 104 ILE A N 1
ATOM 745 C CA . ILE A 1 104 ? 0.304 -5.506 -13.377 1.00 98.31 104 ILE A CA 1
ATOM 746 C C . ILE A 1 104 ? -1.093 -5.943 -13.850 1.00 98.31 104 ILE A C 1
ATOM 748 O O . ILE A 1 104 ? -1.177 -6.502 -14.947 1.00 98.31 104 ILE A O 1
ATOM 752 N N . PRO A 1 105 ? -2.164 -5.740 -13.056 1.00 98.44 105 PRO A N 1
ATOM 753 C CA . PRO A 1 105 ? -3.517 -6.136 -13.443 1.00 98.44 105 PRO A CA 1
ATOM 754 C C . PRO A 1 105 ? -4.018 -5.317 -14.636 1.00 98.44 105 PRO A C 1
ATOM 756 O O . PRO A 1 105 ? -3.515 -4.225 -14.911 1.00 98.44 105 PRO A O 1
ATOM 759 N N . ALA A 1 106 ? -5.034 -5.823 -15.334 1.00 98.50 106 ALA A N 1
ATOM 760 C CA . ALA A 1 106 ? -5.767 -5.027 -16.314 1.00 98.50 106 ALA A CA 1
ATOM 761 C C . ALA A 1 106 ? -6.543 -3.891 -15.621 1.00 98.50 106 ALA A C 1
ATOM 763 O O . ALA A 1 106 ? -6.799 -3.938 -14.418 1.00 98.50 106 ALA A O 1
ATOM 764 N N . SER A 1 107 ? -6.944 -2.857 -16.370 1.00 98.06 107 SER A N 1
ATOM 765 C CA . SER A 1 107 ? -7.702 -1.728 -15.801 1.00 98.06 107 SER A CA 1
ATOM 766 C C . SER A 1 107 ? -9.028 -2.155 -15.161 1.00 98.06 107 SER A C 1
ATOM 768 O O . SER A 1 107 ? -9.458 -1.535 -14.194 1.00 98.06 107 SER A O 1
ATOM 770 N N . GLU A 1 108 ? -9.654 -3.211 -15.677 1.00 97.69 108 GLU A N 1
ATOM 771 C CA . GLU A 1 108 ? -10.882 -3.796 -15.127 1.00 97.69 108 GLU A CA 1
ATOM 772 C C . GLU A 1 108 ? -10.662 -4.618 -13.850 1.00 97.69 108 GLU A C 1
ATOM 774 O O . GLU A 1 108 ? -11.622 -4.844 -13.129 1.00 97.69 108 GLU A O 1
ATOM 779 N N . ASN A 1 109 ? -9.415 -4.986 -13.533 1.00 98.31 109 ASN A N 1
ATOM 780 C CA . ASN A 1 109 ? -9.018 -5.689 -12.308 1.00 98.31 109 ASN A CA 1
ATOM 781 C C . ASN A 1 109 ? -8.276 -4.768 -11.322 1.00 98.31 109 ASN A C 1
ATOM 783 O O . ASN A 1 109 ? -7.496 -5.226 -10.485 1.00 98.31 109 ASN A O 1
ATOM 787 N N . MET A 1 110 ? -8.434 -3.446 -11.437 1.00 98.38 110 MET A N 1
ATOM 788 C CA . MET A 1 110 ? -7.833 -2.538 -10.460 1.00 98.38 110 MET A CA 1
ATOM 789 C C . MET A 1 110 ? -8.483 -2.719 -9.088 1.00 98.38 110 MET A C 1
ATOM 791 O O . MET A 1 110 ? -9.707 -2.732 -8.963 1.00 98.38 110 MET A O 1
ATOM 795 N N . ILE A 1 111 ? -7.647 -2.798 -8.052 1.00 97.94 111 ILE A N 1
ATOM 796 C CA . ILE A 1 111 ? -8.115 -2.915 -6.672 1.00 97.94 111 ILE A CA 1
ATOM 797 C C . ILE A 1 111 ? -8.722 -1.597 -6.196 1.00 97.94 111 ILE A C 1
ATOM 799 O O . ILE A 1 111 ? -8.199 -0.514 -6.469 1.00 97.94 111 ILE A O 1
ATOM 803 N N . SER A 1 112 ? -9.776 -1.712 -5.396 1.00 98.12 112 SER A N 1
ATOM 804 C CA . SER A 1 112 ? -10.254 -0.653 -4.514 1.00 98.12 112 SER A CA 1
ATOM 805 C C . SER A 1 112 ? -10.695 -1.258 -3.182 1.00 98.12 112 SER A C 1
ATOM 807 O O . SER A 1 112 ? -11.155 -2.403 -3.132 1.00 98.12 112 SER A O 1
ATOM 809 N N . ALA A 1 113 ? -10.543 -0.488 -2.110 1.00 98.38 113 ALA A N 1
ATOM 810 C CA . ALA A 1 113 ? -11.008 -0.818 -0.775 1.00 98.38 113 ALA A CA 1
ATOM 811 C C . ALA A 1 113 ? -11.965 0.268 -0.272 1.00 98.38 113 ALA A C 1
ATOM 813 O O . AL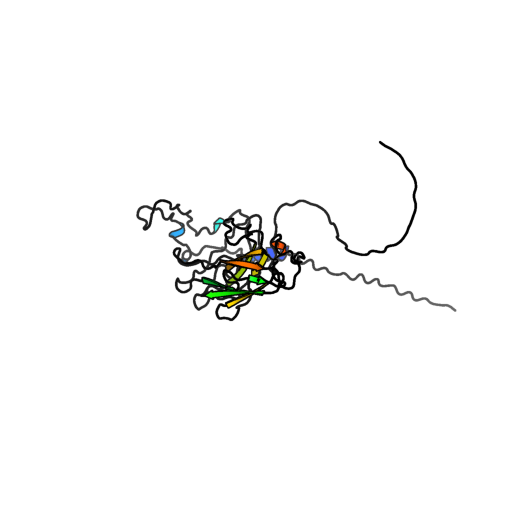A A 1 113 ? -11.866 1.424 -0.672 1.00 98.38 113 ALA A O 1
ATOM 814 N N . MET A 1 114 ? -12.881 -0.118 0.611 1.00 98.38 114 MET A N 1
ATOM 815 C CA . MET A 1 114 ? -13.779 0.772 1.340 1.00 98.38 114 MET A CA 1
ATOM 816 C C . MET A 1 114 ? -13.926 0.255 2.766 1.00 98.38 114 MET A C 1
ATOM 818 O O . MET A 1 114 ? -14.335 -0.890 2.981 1.00 98.38 114 MET A O 1
ATOM 822 N N . ILE A 1 115 ? -13.628 1.090 3.752 1.00 98.69 115 ILE A N 1
ATOM 823 C CA . ILE A 1 115 ? -13.856 0.769 5.158 1.00 98.69 115 ILE A CA 1
ATOM 824 C C . ILE A 1 115 ? -15.365 0.826 5.397 1.00 98.69 115 ILE A C 1
ATOM 826 O O . ILE A 1 115 ? -16.006 1.861 5.211 1.00 98.69 115 ILE A O 1
ATOM 830 N N . THR A 1 116 ? -15.948 -0.307 5.784 1.00 98.44 116 THR A N 1
ATOM 831 C CA . THR A 1 116 ? -17.382 -0.444 6.064 1.00 98.44 116 THR A CA 1
ATOM 832 C C . THR A 1 116 ? -17.698 -0.278 7.547 1.00 98.44 116 THR A C 1
ATOM 834 O O . THR A 1 116 ? -18.812 0.126 7.871 1.00 98.44 116 THR A O 1
ATOM 837 N N . ASN A 1 117 ? -16.722 -0.493 8.434 1.00 98.25 117 ASN A N 1
ATOM 838 C CA . ASN A 1 117 ? -16.826 -0.185 9.860 1.00 98.25 117 ASN A CA 1
ATOM 839 C C . ASN A 1 117 ? -15.441 0.141 10.450 1.00 98.25 117 ASN A C 1
ATOM 841 O O . ASN A 1 117 ? -14.509 -0.626 10.199 1.00 98.25 117 ASN A O 1
ATOM 845 N N . PRO A 1 118 ? -15.287 1.198 11.269 1.00 97.75 118 PRO A N 1
ATOM 846 C CA . PRO A 1 118 ? -16.277 2.243 11.561 1.00 97.75 118 PRO A CA 1
ATOM 847 C C . PRO A 1 118 ? -16.519 3.179 10.361 1.00 97.75 118 PRO A C 1
ATOM 849 O O . PRO A 1 118 ? -15.630 3.377 9.535 1.00 97.75 118 PRO A O 1
ATOM 852 N N . GLN A 1 119 ? -17.709 3.771 10.271 1.00 94.69 119 GLN A N 1
ATOM 853 C CA . GLN A 1 119 ? -18.071 4.813 9.302 1.00 94.69 119 GLN A CA 1
ATOM 854 C C . GLN A 1 119 ? -17.773 6.231 9.826 1.00 94.69 119 GLN A C 1
ATOM 856 O O . GLN A 1 119 ? -17.641 6.444 11.036 1.00 94.69 119 GLN A O 1
ATOM 861 N N . PRO A 1 120 ? -17.691 7.243 8.936 1.00 93.12 120 PRO A N 1
ATOM 862 C CA . PRO A 1 120 ? -17.593 8.636 9.354 1.00 93.12 120 PRO A CA 1
ATOM 863 C C . PRO A 1 120 ? -18.719 9.038 10.318 1.00 93.12 120 PRO A C 1
ATOM 865 O O . PRO A 1 120 ? -19.898 8.958 9.982 1.00 93.12 120 PRO A O 1
ATOM 868 N N . GLY A 1 121 ? -18.343 9.543 11.494 1.00 84.38 121 GLY A N 1
ATOM 869 C CA . GLY A 1 121 ? -19.287 9.993 12.525 1.00 84.38 121 GLY A CA 1
ATOM 870 C C . GLY A 1 121 ? -19.752 8.902 13.493 1.00 84.38 121 GLY A C 1
ATOM 871 O O . GLY A 1 121 ? -20.481 9.217 14.436 1.00 84.38 121 GLY A O 1
ATOM 872 N N . ASP A 1 122 ? -19.308 7.657 13.309 1.00 90.75 122 ASP A N 1
ATOM 873 C CA . ASP A 1 122 ? -19.543 6.602 14.288 1.00 90.75 122 ASP A CA 1
ATOM 874 C C . ASP A 1 122 ? -18.846 6.912 15.616 1.00 90.75 122 ASP A C 1
ATOM 876 O O . ASP A 1 122 ? -17.732 7.447 15.667 1.00 90.75 122 ASP A O 1
ATOM 880 N N . GLN A 1 123 ? -19.521 6.521 16.698 1.00 94.44 123 GLN A N 1
ATOM 881 C CA . GLN A 1 123 ? -19.011 6.588 18.061 1.00 94.44 123 GLN A CA 1
ATOM 882 C C . GLN A 1 123 ? -18.799 5.174 18.592 1.00 94.44 123 GLN A C 1
ATOM 884 O O . GLN A 1 123 ? -19.753 4.459 18.909 1.00 94.44 123 GLN A O 1
ATOM 889 N N . VAL A 1 124 ? -17.536 4.781 18.710 1.00 95.88 124 VAL A N 1
ATOM 890 C CA . VAL A 1 124 ? -17.131 3.481 19.249 1.00 95.88 124 VAL A CA 1
ATOM 891 C C . VAL A 1 124 ? -16.950 3.604 20.768 1.00 95.88 124 VAL A C 1
ATOM 893 O O . VAL A 1 124 ? -16.315 4.553 21.225 1.00 95.88 124 VAL A O 1
ATOM 896 N N . PRO A 1 125 ? -17.484 2.691 21.596 1.00 95.00 125 PRO A N 1
ATOM 897 C CA . PRO A 1 125 ? -17.244 2.733 23.036 1.00 95.00 125 PRO A CA 1
ATOM 898 C C . PRO A 1 125 ? -15.767 2.492 23.377 1.00 95.00 125 PRO A C 1
ATOM 900 O O . PRO A 1 125 ? -15.159 1.532 22.904 1.00 95.00 125 PRO A O 1
ATOM 903 N N . ALA A 1 126 ? -15.204 3.334 24.242 1.00 94.50 126 ALA A N 1
ATOM 904 C CA . ALA A 1 126 ? -13.847 3.168 24.747 1.00 94.50 126 ALA A CA 1
ATOM 905 C C . ALA A 1 126 ? -13.664 1.826 25.470 1.00 94.50 126 ALA A C 1
ATOM 907 O O . ALA A 1 126 ? -14.592 1.315 26.108 1.00 94.50 126 ALA A O 1
ATOM 908 N N . ASP A 1 127 ? -12.449 1.283 25.376 1.00 91.94 127 ASP A N 1
ATOM 909 C CA . ASP A 1 127 ? -11.996 0.074 26.078 1.00 91.94 127 ASP A CA 1
ATOM 910 C C . ASP A 1 127 ? -12.900 -1.155 25.866 1.00 91.94 127 ASP A C 1
ATOM 912 O O . ASP A 1 127 ? -12.996 -2.043 26.714 1.00 91.94 127 ASP A O 1
ATOM 916 N N . THR A 1 128 ? -13.600 -1.184 24.732 1.00 92.94 128 THR A N 1
ATOM 917 C CA . THR A 1 128 ? -14.519 -2.252 24.345 1.00 92.94 128 THR A CA 1
ATOM 918 C C . THR A 1 128 ? -14.069 -2.825 23.014 1.00 92.94 128 THR A C 1
ATOM 920 O O . THR A 1 128 ? -13.840 -2.071 22.070 1.00 92.94 128 THR A O 1
ATOM 923 N N . THR A 1 129 ? -13.946 -4.151 22.936 1.00 95.31 129 THR A N 1
ATOM 924 C CA . THR A 1 129 ? -13.651 -4.841 21.678 1.00 95.31 129 THR A CA 1
ATOM 925 C C . THR A 1 129 ? -14.651 -4.437 20.597 1.00 95.31 129 THR A C 1
ATOM 927 O O . THR A 1 129 ? -15.860 -4.411 20.829 1.00 95.31 129 THR A O 1
ATOM 930 N N . PHE A 1 130 ? -14.136 -4.142 19.409 1.00 96.69 130 PHE A N 1
ATOM 931 C CA . PHE A 1 130 ? -14.921 -3.899 18.204 1.00 96.69 130 PHE A CA 1
ATOM 932 C C . PHE A 1 130 ? -14.156 -4.434 16.993 1.00 96.69 130 PHE A C 1
ATOM 934 O O . PHE A 1 130 ? -12.950 -4.654 17.071 1.00 96.69 130 PHE A O 1
ATOM 941 N N . SER A 1 131 ? -14.841 -4.619 15.869 1.00 97.94 131 SER A N 1
ATOM 942 C CA . SER A 1 131 ? -14.214 -5.073 14.625 1.00 97.94 131 SER A CA 1
ATOM 943 C C . SER A 1 131 ? -14.080 -3.918 13.645 1.00 97.94 131 SER A C 1
ATOM 945 O O . SER A 1 131 ? -15.017 -3.147 13.471 1.00 97.94 131 SER A O 1
ATOM 947 N N . ILE A 1 132 ? -12.957 -3.818 12.951 1.00 98.62 132 ILE A N 1
ATOM 948 C CA . ILE A 1 132 ? -12.825 -3.006 11.741 1.00 98.62 132 ILE A CA 1
ATOM 949 C C . ILE A 1 132 ? -13.201 -3.902 10.561 1.00 98.62 132 ILE A C 1
ATOM 951 O O . ILE A 1 132 ? -12.868 -5.085 10.552 1.00 98.62 132 ILE A O 1
ATOM 955 N N . SER A 1 133 ? -13.946 -3.377 9.593 1.00 98.62 133 SER A N 1
ATOM 956 C CA . SER A 1 133 ? -14.376 -4.119 8.404 1.00 98.62 133 SER A CA 1
ATOM 957 C C . SER A 1 133 ? -14.046 -3.339 7.143 1.00 98.62 133 SER A C 1
ATOM 959 O O . SER A 1 133 ? -14.252 -2.126 7.087 1.00 98.62 133 SER A O 1
ATOM 961 N N . VAL A 1 134 ? -13.536 -4.045 6.139 1.00 98.75 134 VAL A N 1
ATOM 962 C CA . VAL A 1 134 ? -13.079 -3.479 4.869 1.00 98.75 134 VAL A CA 1
ATOM 963 C C . VAL A 1 134 ? -13.651 -4.317 3.740 1.00 98.75 134 VAL A C 1
ATOM 965 O O . VAL A 1 134 ? -13.401 -5.515 3.673 1.00 98.75 134 VAL A O 1
ATOM 968 N N . GLN A 1 135 ? -14.410 -3.698 2.844 1.00 98.69 135 GLN A N 1
ATOM 969 C CA . GLN A 1 135 ? -14.814 -4.321 1.591 1.00 98.69 135 GLN A CA 1
ATOM 970 C C . GLN A 1 135 ? -13.766 -4.020 0.523 1.00 98.69 135 GLN A C 1
ATOM 972 O O . GLN A 1 135 ? -13.410 -2.864 0.311 1.00 98.69 135 GLN A O 1
ATOM 977 N N . THR A 1 136 ? -13.313 -5.050 -0.177 1.00 98.62 136 THR A N 1
ATOM 978 C CA . THR A 1 136 ? -12.374 -4.944 -1.298 1.00 98.62 136 THR A CA 1
ATOM 979 C C . THR A 1 136 ? -13.000 -5.463 -2.587 1.00 98.62 136 THR A C 1
ATOM 981 O O . THR A 1 136 ? -13.969 -6.230 -2.561 1.00 98.62 136 THR A O 1
ATOM 984 N N . VAL A 1 137 ? -12.443 -5.034 -3.717 1.00 98.31 137 VAL A N 1
ATOM 985 C CA . VAL A 1 137 ? -12.685 -5.603 -5.050 1.00 98.31 137 VAL A CA 1
ATOM 986 C C . VAL A 1 137 ? -11.345 -5.904 -5.720 1.00 98.31 137 VAL A C 1
ATOM 988 O O . VAL A 1 137 ? -10.369 -5.196 -5.476 1.00 98.31 137 VAL A O 1
ATOM 991 N N . HIS A 1 138 ? -11.299 -6.950 -6.548 1.00 98.25 138 HIS A N 1
ATOM 992 C CA . HIS A 1 138 ? -10.114 -7.382 -7.308 1.00 98.25 138 HIS A CA 1
ATOM 993 C C . HIS A 1 138 ? -8.862 -7.717 -6.477 1.00 98.25 138 HIS A C 1
ATOM 995 O O . HIS A 1 138 ? -7.732 -7.683 -6.972 1.00 98.25 138 HIS A O 1
ATOM 1001 N N . LEU A 1 139 ? -9.066 -8.069 -5.205 1.00 98.56 139 LEU A N 1
ATOM 1002 C CA . LEU A 1 139 ? -8.039 -8.593 -4.315 1.00 98.56 139 LEU A CA 1
ATOM 1003 C C . LEU A 1 139 ? -8.312 -10.072 -4.038 1.00 98.56 139 LEU A C 1
ATOM 1005 O O . LEU A 1 139 ? -9.291 -10.427 -3.378 1.00 98.56 139 LEU A O 1
ATOM 1009 N N . LYS A 1 140 ? -7.384 -10.933 -4.451 1.00 98.44 140 LYS A N 1
ATOM 1010 C CA . LYS A 1 140 ? -7.301 -12.304 -3.959 1.00 98.44 140 LYS A CA 1
ATOM 1011 C C . LYS A 1 140 ? -6.574 -12.295 -2.607 1.00 98.44 140 LYS A C 1
ATOM 1013 O O . LYS A 1 140 ? -5.347 -12.390 -2.549 1.00 98.44 140 LYS A O 1
ATOM 1018 N N . ALA A 1 141 ? -7.352 -12.119 -1.538 1.00 97.88 141 ALA A N 1
ATOM 1019 C CA . ALA A 1 141 ? -6.878 -12.018 -0.153 1.00 97.88 141 ALA A CA 1
ATOM 1020 C C . ALA A 1 141 ? -6.419 -13.370 0.440 1.00 97.88 141 ALA A C 1
ATOM 1022 O O . ALA A 1 141 ? -6.588 -14.421 -0.186 1.00 97.88 141 ALA A O 1
ATOM 1023 N N . GLY A 1 142 ? -5.838 -13.332 1.644 1.00 96.00 142 GLY A N 1
ATOM 1024 C CA . GLY A 1 142 ? -5.323 -14.503 2.370 1.00 96.00 142 GLY A CA 1
ATOM 1025 C C . GLY A 1 142 ? -3.862 -14.853 2.080 1.00 96.00 142 GLY A C 1
ATOM 1026 O O . GLY A 1 142 ? -3.394 -15.935 2.432 1.00 96.00 142 GLY A O 1
ATOM 1027 N N . PHE A 1 143 ? -3.118 -13.967 1.411 1.00 97.56 143 PHE A N 1
ATOM 1028 C CA . PHE A 1 143 ? -1.720 -14.206 1.055 1.00 97.56 143 PHE A CA 1
ATOM 1029 C C . PHE A 1 143 ? -0.801 -13.246 1.803 1.00 97.56 143 PHE A C 1
ATOM 1031 O O . PHE A 1 143 ? -0.300 -12.277 1.235 1.00 97.56 143 PHE A O 1
ATOM 1038 N N . PHE A 1 144 ? -0.546 -13.547 3.074 1.00 96.19 144 PHE A N 1
ATOM 1039 C CA . PHE A 1 144 ? 0.376 -12.811 3.938 1.00 96.19 144 PHE A CA 1
ATOM 1040 C C . PHE A 1 144 ? 1.678 -13.602 4.129 1.00 96.19 144 PHE A C 1
ATOM 1042 O O . PHE A 1 144 ? 1.737 -14.595 4.853 1.00 96.19 144 PHE A O 1
ATOM 1049 N N . VAL A 1 145 ? 2.744 -13.212 3.426 1.00 96.06 145 VAL A N 1
ATOM 1050 C CA . VAL A 1 145 ? 4.047 -13.895 3.524 1.00 96.06 145 VAL A CA 1
ATOM 1051 C C . VAL A 1 145 ? 4.795 -13.431 4.777 1.00 96.06 145 VAL A C 1
ATOM 1053 O O . VAL A 1 145 ? 4.683 -12.277 5.153 1.00 96.06 145 VAL A O 1
ATOM 1056 N N . ASN A 1 146 ? 5.603 -14.283 5.418 1.00 94.00 146 ASN A N 1
ATOM 1057 C CA . ASN A 1 146 ? 6.348 -13.927 6.636 1.00 94.00 146 ASN A CA 1
ATOM 1058 C C . ASN A 1 146 ? 7.203 -12.641 6.462 1.00 94.00 146 ASN A C 1
ATOM 1060 O O . ASN A 1 146 ? 8.227 -12.685 5.768 1.00 94.00 146 ASN A O 1
ATOM 1064 N N . PRO A 1 147 ? 6.861 -11.517 7.125 1.00 92.12 147 PRO A N 1
ATOM 1065 C CA . PRO A 1 147 ? 7.579 -10.250 6.963 1.00 92.12 147 PRO A CA 1
ATOM 1066 C C . PRO A 1 147 ? 8.946 -10.221 7.661 1.00 92.12 147 PRO A C 1
ATOM 1068 O O . PRO A 1 147 ? 9.722 -9.300 7.441 1.00 92.12 147 PRO A O 1
ATOM 1071 N N . THR A 1 148 ? 9.278 -11.211 8.493 1.00 89.00 148 THR A N 1
ATOM 1072 C CA . THR A 1 148 ? 10.592 -11.276 9.161 1.00 89.00 148 THR A CA 1
ATOM 1073 C C . THR A 1 148 ? 11.686 -11.770 8.215 1.00 89.00 148 THR A C 1
ATOM 1075 O O . THR A 1 148 ? 12.849 -11.411 8.371 1.00 89.00 148 THR A O 1
ATOM 1078 N N . THR A 1 149 ? 11.330 -12.646 7.270 1.00 91.06 149 THR A N 1
ATOM 1079 C CA . THR A 1 149 ? 12.302 -13.365 6.428 1.00 91.06 149 THR A CA 1
ATOM 1080 C C . THR A 1 149 ? 12.086 -13.181 4.932 1.00 91.06 149 THR A C 1
ATOM 1082 O O . THR A 1 149 ? 12.960 -13.537 4.144 1.00 91.06 149 THR A O 1
ATOM 1085 N N . ASN A 1 150 ? 10.919 -12.685 4.519 1.00 94.75 150 ASN A N 1
ATOM 1086 C CA . ASN A 1 150 ? 10.499 -12.631 3.121 1.00 94.75 150 ASN A CA 1
ATOM 1087 C C . ASN A 1 150 ? 9.888 -11.273 2.738 1.00 94.75 150 ASN A C 1
ATOM 1089 O O . ASN A 1 150 ? 9.091 -11.173 1.798 1.00 94.75 150 ASN A O 1
ATOM 1093 N N . TYR A 1 151 ? 10.291 -10.213 3.440 1.00 95.94 151 TYR A N 1
ATOM 1094 C CA . TYR A 1 151 ? 9.874 -8.848 3.147 1.00 95.94 151 TYR A CA 1
ATOM 1095 C C . TYR A 1 151 ? 10.382 -8.382 1.775 1.00 95.94 151 TYR A C 1
ATOM 1097 O O . TYR A 1 151 ? 11.585 -8.373 1.507 1.00 95.94 151 TYR A O 1
ATOM 1105 N N . TYR A 1 152 ? 9.450 -8.052 0.883 1.00 96.50 152 TYR A N 1
ATOM 1106 C CA . TYR A 1 152 ? 9.691 -7.659 -0.506 1.00 96.50 152 TYR A CA 1
ATOM 1107 C C . TYR A 1 152 ? 10.541 -8.636 -1.340 1.00 96.50 152 TYR A C 1
ATOM 1109 O O . TYR A 1 152 ? 11.216 -8.224 -2.284 1.00 96.50 152 TYR A O 1
ATOM 1117 N N . THR A 1 153 ? 10.519 -9.936 -1.018 1.00 95.75 153 THR A N 1
ATOM 1118 C CA . THR A 1 153 ? 11.375 -10.935 -1.694 1.00 95.75 153 THR A CA 1
ATOM 1119 C C . THR A 1 153 ? 10.806 -11.518 -2.983 1.00 95.75 153 THR A C 1
ATOM 1121 O O . THR A 1 153 ? 11.491 -12.310 -3.626 1.00 95.75 153 THR A O 1
ATOM 1124 N N . ALA A 1 154 ? 9.570 -11.181 -3.358 1.00 97.50 154 ALA A N 1
ATOM 1125 C CA . ALA A 1 154 ? 8.972 -11.655 -4.601 1.00 97.50 154 ALA A CA 1
ATOM 1126 C C . ALA A 1 154 ? 8.120 -10.568 -5.280 1.00 97.50 154 ALA A C 1
ATOM 1128 O O . ALA A 1 154 ? 7.524 -9.745 -4.577 1.00 97.50 154 ALA A O 1
ATOM 1129 N N . PRO A 1 155 ? 8.044 -10.568 -6.624 1.00 97.94 155 PRO A N 1
ATOM 1130 C CA . PRO A 1 155 ? 7.222 -9.623 -7.376 1.00 97.94 155 PRO A CA 1
ATOM 1131 C C . PRO A 1 155 ? 5.720 -9.796 -7.109 1.00 97.94 155 PRO A C 1
ATOM 1133 O O . PRO A 1 155 ? 5.283 -10.840 -6.625 1.00 97.94 155 PRO A O 1
ATOM 1136 N N . GLN A 1 156 ? 4.917 -8.791 -7.469 1.00 98.62 156 GLN A N 1
ATOM 1137 C CA . GLN A 1 156 ? 3.458 -8.908 -7.483 1.00 98.62 156 GLN A CA 1
ATOM 1138 C C . GLN A 1 156 ? 3.014 -9.999 -8.472 1.00 98.62 156 GLN A C 1
ATOM 1140 O O . GLN A 1 156 ? 3.518 -10.080 -9.598 1.00 98.62 156 GLN A O 1
ATOM 1145 N N . GLU A 1 157 ? 2.040 -10.809 -8.065 1.00 98.50 157 GLU A N 1
ATOM 1146 C CA . GLU A 1 157 ? 1.402 -11.831 -8.894 1.00 98.50 157 GLU A CA 1
ATOM 1147 C C . GLU A 1 157 ? -0.102 -11.572 -9.003 1.00 98.50 157 GLU A C 1
ATOM 1149 O O . GLU A 1 157 ? -0.692 -10.888 -8.164 1.00 98.50 157 GLU A O 1
ATOM 1154 N N . LEU A 1 158 ? -0.698 -12.136 -10.051 1.00 98.69 158 LEU A N 1
ATOM 1155 C CA . LEU A 1 158 ? -2.136 -12.127 -10.292 1.00 98.69 158 LEU A CA 1
ATOM 1156 C C . LEU A 1 158 ? -2.647 -13.565 -10.270 1.00 98.69 158 LEU A C 1
ATOM 1158 O O . LEU A 1 158 ? -1.903 -14.475 -10.656 1.00 98.69 158 LEU A O 1
ATOM 1162 N N . ASP A 1 159 ? -3.889 -13.754 -9.842 1.00 98.25 159 ASP A N 1
ATOM 1163 C CA . ASP A 1 159 ? -4.580 -15.032 -9.960 1.00 98.25 159 ASP A CA 1
ATOM 1164 C C . ASP A 1 159 ? -5.066 -15.282 -11.400 1.00 98.25 159 ASP A C 1
ATOM 1166 O O . ASP A 1 159 ? -4.821 -14.489 -12.315 1.00 98.25 159 ASP A O 1
ATOM 1170 N N . ASP A 1 160 ? -5.751 -16.405 -11.613 1.00 98.00 160 ASP A N 1
ATOM 1171 C CA . ASP A 1 160 ? -6.255 -16.790 -12.935 1.00 98.00 160 ASP A CA 1
ATOM 1172 C C . ASP A 1 160 ? -7.344 -15.838 -13.474 1.00 98.00 160 ASP A C 1
ATOM 1174 O O . ASP A 1 160 ? -7.597 -15.827 -14.679 1.00 98.00 160 ASP A O 1
ATOM 1178 N N . ASN A 1 161 ? -7.963 -15.019 -12.613 1.00 97.25 161 ASN A N 1
ATOM 1179 C CA . ASN A 1 161 ? -8.942 -13.997 -12.996 1.00 97.25 161 ASN A CA 1
ATOM 1180 C C . ASN A 1 161 ? -8.290 -12.632 -13.276 1.00 97.25 161 ASN A C 1
ATOM 1182 O O . ASN A 1 161 ? -8.983 -11.702 -13.690 1.00 97.25 161 ASN A O 1
ATOM 1186 N N . GLY A 1 162 ? -6.977 -12.503 -13.062 1.00 98.25 162 GLY A N 1
ATOM 1187 C CA . GLY A 1 162 ? -6.249 -11.243 -13.191 1.00 98.25 162 GLY A CA 1
ATOM 1188 C C . GLY A 1 162 ? -6.283 -10.369 -11.935 1.00 98.25 162 GLY A C 1
ATOM 1189 O O . GLY A 1 162 ? -5.781 -9.244 -11.983 1.00 98.25 162 GLY A O 1
ATOM 1190 N N . ASP A 1 163 ? -6.824 -10.873 -10.823 1.00 98.50 163 ASP A N 1
ATOM 1191 C CA . ASP A 1 163 ? -6.896 -10.152 -9.553 1.00 98.50 163 ASP A CA 1
ATOM 1192 C C . ASP A 1 163 ? -5.565 -10.248 -8.804 1.00 98.50 163 ASP A C 1
ATOM 1194 O O . ASP A 1 163 ? -4.858 -11.257 -8.862 1.00 98.50 163 ASP A O 1
ATOM 1198 N N . VAL A 1 164 ? -5.201 -9.190 -8.081 1.00 98.75 164 VAL A N 1
ATOM 1199 C CA . VAL A 1 164 ? -3.920 -9.150 -7.365 1.00 98.75 164 VAL A CA 1
ATOM 1200 C C . VAL A 1 164 ? -3.940 -10.123 -6.190 1.00 98.75 164 VAL A C 1
ATOM 1202 O O . VAL A 1 164 ? -4.857 -10.100 -5.371 1.00 98.75 164 VAL A O 1
ATOM 1205 N N . ILE A 1 165 ? -2.894 -10.944 -6.073 1.00 98.75 165 ILE A N 1
ATOM 1206 C CA . ILE A 1 165 ? -2.698 -11.861 -4.944 1.00 98.75 165 ILE A CA 1
ATOM 1207 C C . ILE A 1 165 ? -2.002 -11.117 -3.803 1.00 98.75 165 ILE A C 1
ATOM 1209 O O . ILE A 1 165 ? -0.848 -10.685 -3.933 1.00 98.75 165 ILE A O 1
ATOM 1213 N N . GLY A 1 166 ? -2.675 -11.000 -2.661 1.00 98.38 166 GLY A N 1
ATOM 1214 C CA . GLY A 1 166 ? -2.161 -10.186 -1.569 1.00 98.38 166 GLY A CA 1
ATOM 1215 C C . GLY A 1 166 ? -2.966 -10.241 -0.282 1.00 98.38 166 GLY A C 1
ATOM 1216 O O . GLY A 1 166 ? -3.585 -11.252 0.055 1.00 98.38 166 GLY A O 1
ATOM 1217 N N . HIS A 1 167 ? -2.900 -9.141 0.458 1.00 98.50 167 HIS A N 1
ATOM 1218 C CA . HIS A 1 167 ? -3.537 -8.968 1.756 1.00 98.50 167 HIS A CA 1
ATOM 1219 C C . HIS A 1 167 ? -3.779 -7.479 2.054 1.00 98.50 167 HIS A C 1
ATOM 1221 O O . HIS A 1 167 ? -3.331 -6.595 1.322 1.00 98.50 167 HIS A O 1
ATOM 1227 N N . CYS A 1 168 ? -4.498 -7.197 3.140 1.00 98.19 168 CYS A N 1
ATOM 1228 C CA . CYS A 1 168 ? -4.798 -5.842 3.598 1.00 98.19 168 CYS A CA 1
ATOM 1229 C C . CYS A 1 168 ? -4.134 -5.599 4.951 1.00 98.19 168 CYS A C 1
ATOM 1231 O O . CYS A 1 168 ? -4.295 -6.401 5.869 1.00 98.19 168 CYS A O 1
ATOM 1233 N N . HIS A 1 169 ? -3.431 -4.482 5.110 1.00 97.56 169 HIS A N 1
ATOM 1234 C CA . HIS A 1 169 ? -3.089 -3.965 6.434 1.00 97.56 169 HIS A CA 1
ATOM 1235 C C . HIS A 1 169 ? -4.144 -2.963 6.881 1.00 97.56 169 HIS A C 1
ATOM 1237 O O . HIS A 1 169 ? -4.679 -2.214 6.067 1.00 97.56 169 HIS A O 1
ATOM 1243 N N . ILE A 1 170 ? -4.421 -2.938 8.177 1.00 97.94 170 ILE A N 1
ATOM 1244 C CA . ILE A 1 170 ? -5.253 -1.943 8.843 1.00 97.94 170 ILE A CA 1
ATOM 1245 C C . ILE A 1 170 ? -4.383 -1.236 9.868 1.00 97.94 170 ILE A C 1
ATOM 1247 O O . ILE A 1 170 ? -3.808 -1.885 10.741 1.00 97.94 170 ILE A O 1
ATOM 1251 N N . THR A 1 171 ? -4.355 0.092 9.804 1.00 97.38 171 THR A N 1
ATOM 1252 C CA . THR A 1 171 ? -3.664 0.932 10.785 1.00 97.38 171 THR A CA 1
ATOM 1253 C C . THR A 1 171 ? -4.636 1.948 11.357 1.00 97.38 171 THR A C 1
ATOM 1255 O O . THR A 1 171 ? -5.304 2.663 10.608 1.00 97.38 171 THR A O 1
ATOM 1258 N N . VAL A 1 172 ? -4.687 2.052 12.684 1.00 97.50 172 VAL A N 1
ATOM 1259 C CA . VAL A 1 172 ? -5.436 3.096 13.392 1.00 97.50 172 VAL A CA 1
ATOM 1260 C C . VAL A 1 172 ? -4.456 4.048 14.056 1.00 97.50 172 VAL A C 1
ATOM 1262 O O . VAL A 1 172 ? -3.572 3.611 14.787 1.00 97.50 172 VAL A O 1
ATOM 1265 N N . GLN A 1 173 ? -4.614 5.350 13.844 1.00 96.81 173 GLN A N 1
ATOM 1266 C CA . GLN A 1 173 ? -3.775 6.388 14.445 1.00 96.81 173 GLN A CA 1
ATOM 1267 C C . GLN A 1 173 ? -4.644 7.417 15.163 1.00 96.81 173 GLN A C 1
ATOM 1269 O O . GLN A 1 173 ? -5.683 7.815 14.637 1.00 96.81 173 GLN A O 1
ATOM 1274 N N . ASP A 1 174 ? -4.216 7.862 16.343 1.00 95.50 174 ASP A N 1
ATOM 1275 C CA . ASP A 1 174 ? -4.798 9.039 16.992 1.00 95.50 174 ASP A CA 1
ATOM 1276 C C . ASP A 1 174 ? -4.416 10.290 16.188 1.00 95.50 174 ASP A C 1
ATOM 1278 O O . ASP A 1 174 ? -3.252 10.489 15.826 1.00 95.50 174 ASP A O 1
ATOM 1282 N N . ILE A 1 175 ? -5.415 11.110 15.872 1.00 96.12 175 ILE A N 1
ATOM 1283 C CA . ILE A 1 175 ? -5.262 12.349 15.102 1.00 96.12 175 ILE A CA 1
ATOM 1284 C C . ILE A 1 175 ? -5.640 13.601 15.904 1.00 96.12 175 ILE A C 1
ATOM 1286 O O . ILE A 1 175 ? -5.643 14.703 15.348 1.00 96.12 175 ILE A O 1
ATOM 1290 N N . GLY A 1 176 ? -5.958 13.450 17.191 1.00 95.06 176 GLY A N 1
ATOM 1291 C CA . GLY A 1 176 ? -6.344 14.498 18.134 1.00 95.06 176 GLY A CA 1
ATOM 1292 C C . GLY A 1 176 ? -7.760 15.034 17.917 1.00 95.06 176 GLY A C 1
ATOM 1293 O O . GLY A 1 176 ? -8.548 15.102 18.857 1.00 95.06 176 GLY A O 1
ATOM 1294 N N . GLU A 1 177 ? -8.103 15.398 16.680 1.00 95.56 177 GLU A N 1
ATOM 1295 C CA . GLU A 1 177 ? -9.403 15.965 16.315 1.00 95.56 177 GLU A CA 1
ATOM 1296 C C . GLU A 1 177 ? -9.830 15.603 14.882 1.00 95.56 177 GLU A C 1
ATOM 1298 O O . GLU A 1 177 ? -9.007 15.405 13.984 1.00 95.56 177 GLU A O 1
ATOM 1303 N N . LEU A 1 178 ? -11.144 15.579 14.623 1.00 94.81 178 LEU A N 1
ATOM 1304 C CA . LEU A 1 178 ? -11.700 15.135 13.333 1.00 94.81 178 LEU A CA 1
ATOM 1305 C C . LEU A 1 178 ? -11.240 16.013 12.162 1.00 94.81 178 LEU A C 1
ATOM 1307 O O . LEU A 1 178 ? -11.070 15.536 11.037 1.00 94.81 178 LEU A O 1
ATOM 1311 N N . LYS A 1 179 ? -11.013 17.302 12.422 1.00 95.69 179 LYS A N 1
ATOM 1312 C CA . LYS A 1 179 ? -10.600 18.292 11.420 1.00 95.69 179 LYS A CA 1
ATOM 1313 C C . LYS A 1 179 ? -9.087 18.506 11.361 1.00 95.69 179 LYS A C 1
ATOM 1315 O O . LYS A 1 179 ? 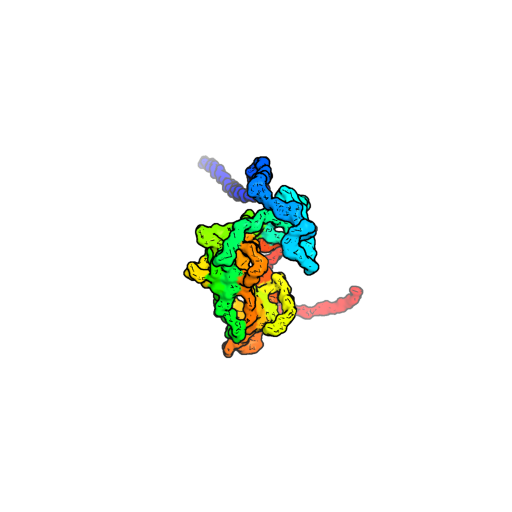-8.656 19.434 10.684 1.00 95.69 179 LYS A O 1
ATOM 1320 N N . SER A 1 180 ? -8.301 17.633 11.996 1.00 94.44 180 SER A N 1
ATOM 1321 C CA . SER A 1 180 ? -6.844 17.724 11.969 1.00 94.44 180 SER A CA 1
ATOM 1322 C C . SER A 1 180 ? -6.324 17.764 10.531 1.00 94.44 180 SER A C 1
ATOM 1324 O O . SER A 1 180 ? -6.706 16.942 9.686 1.00 94.44 180 SER A O 1
ATOM 1326 N N . THR A 1 181 ? -5.455 18.740 10.274 1.00 96.00 181 THR A N 1
ATOM 1327 C CA . THR A 1 181 ? -4.702 18.919 9.025 1.00 96.00 181 THR A CA 1
ATOM 1328 C C . THR A 1 181 ? -3.238 18.511 9.176 1.00 96.00 181 THR A C 1
ATOM 1330 O O . THR A 1 181 ? -2.462 18.647 8.233 1.00 96.00 181 THR A O 1
ATOM 1333 N N . THR A 1 182 ? -2.845 18.042 10.361 1.00 96.25 182 THR A N 1
ATOM 1334 C CA . THR A 1 182 ? -1.477 17.621 10.658 1.00 96.25 182 THR A CA 1
ATOM 1335 C C . THR A 1 182 ? -1.340 16.131 10.352 1.00 96.25 182 THR A C 1
ATOM 1337 O O . THR A 1 182 ? -2.083 15.332 10.928 1.00 96.25 182 THR A O 1
ATOM 1340 N N . PRO A 1 183 ? -0.411 15.722 9.470 1.00 95.94 183 PRO A N 1
ATOM 1341 C CA . PRO A 1 183 ? -0.133 14.309 9.252 1.00 95.94 183 PRO A CA 1
ATOM 1342 C C . PRO A 1 183 ? 0.307 13.632 10.562 1.00 95.94 183 PRO A C 1
ATOM 1344 O O . PRO A 1 183 ? 1.185 14.171 11.242 1.00 95.94 183 PRO A O 1
ATOM 1347 N N . PRO A 1 184 ? -0.276 12.478 10.937 1.00 94.69 184 PRO A N 1
ATOM 1348 C CA . PRO A 1 184 ? 0.176 11.738 12.108 1.00 94.69 184 PRO A CA 1
ATOM 1349 C C . PRO A 1 184 ? 1.589 11.180 11.884 1.00 94.69 184 PRO A C 1
ATOM 1351 O O . PRO A 1 184 ? 2.001 10.919 10.753 1.00 94.69 184 PRO A O 1
ATOM 1354 N N . ASP A 1 185 ? 2.325 10.980 12.976 1.00 93.81 185 ASP A N 1
ATOM 1355 C CA . ASP A 1 185 ? 3.642 10.340 12.962 1.00 93.81 185 ASP A CA 1
ATOM 1356 C C . ASP A 1 185 ? 3.507 8.889 12.459 1.00 93.81 185 ASP A C 1
ATOM 1358 O O . ASP A 1 185 ? 2.839 8.088 13.119 1.00 93.81 185 ASP A O 1
ATOM 1362 N N . PRO A 1 186 ? 4.121 8.512 11.322 1.00 91.88 186 PRO A N 1
ATOM 1363 C CA . PRO A 1 186 ? 3.942 7.185 10.732 1.00 91.88 186 PRO A CA 1
ATOM 1364 C C . PRO A 1 186 ? 4.577 6.060 11.563 1.00 91.88 186 PRO A C 1
ATOM 1366 O O . PRO A 1 186 ? 4.310 4.892 11.304 1.00 91.88 186 PRO A O 1
ATOM 1369 N N . THR A 1 187 ? 5.395 6.387 12.571 1.00 90.00 187 THR A N 1
ATOM 1370 C CA . THR A 1 187 ? 5.976 5.405 13.506 1.00 90.00 187 THR A CA 1
ATOM 1371 C C . THR A 1 187 ? 5.072 5.113 14.709 1.00 90.00 187 THR A C 1
ATOM 1373 O O . THR A 1 187 ? 5.392 4.258 15.540 1.00 90.00 187 THR A O 1
ATOM 1376 N N . LYS A 1 188 ? 3.937 5.817 14.822 1.00 90.62 188 LYS A N 1
ATOM 1377 C CA . LYS A 1 188 ? 2.981 5.690 15.926 1.00 90.62 188 LYS A CA 1
ATOM 1378 C C . LYS A 1 188 ? 1.604 5.305 15.408 1.00 90.62 188 LYS A C 1
ATOM 1380 O O . LYS A 1 188 ? 1.035 5.963 14.539 1.00 90.62 188 LYS A O 1
ATOM 1385 N N . PHE A 1 189 ? 1.047 4.263 16.003 1.00 93.94 189 PHE A N 1
ATOM 1386 C CA . PHE A 1 189 ? -0.300 3.788 15.727 1.00 93.94 189 PHE A CA 1
ATOM 1387 C C . PHE A 1 189 ? -0.899 3.191 16.995 1.00 93.94 189 PHE A C 1
ATOM 1389 O O . PHE A 1 189 ? -0.180 2.644 17.829 1.00 93.94 189 PHE A O 1
ATOM 1396 N N . ALA A 1 190 ? -2.217 3.313 17.126 1.00 95.19 190 ALA A N 1
ATOM 1397 C CA . ALA A 1 190 ? -2.997 2.739 18.210 1.00 95.19 190 ALA A CA 1
ATOM 1398 C C . ALA A 1 190 ? -3.373 1.275 17.979 1.00 95.19 190 ALA A C 1
ATOM 1400 O O . ALA A 1 190 ? -3.634 0.538 18.927 1.00 95.19 190 ALA A O 1
ATOM 1401 N N . PHE A 1 191 ? -3.383 0.855 16.720 1.00 95.88 191 PHE A N 1
ATOM 1402 C CA . PHE A 1 191 ? -3.636 -0.518 16.321 1.00 95.88 191 PHE A CA 1
ATOM 1403 C C . PHE A 1 191 ? -3.023 -0.768 14.946 1.00 95.88 191 PHE A C 1
ATOM 1405 O O . PHE A 1 191 ? -3.081 0.115 14.083 1.00 95.88 191 PHE A O 1
ATOM 1412 N N . PHE A 1 192 ? -2.466 -1.959 14.753 1.00 95.06 192 PHE A N 1
ATOM 1413 C CA . PHE A 1 192 ? -2.047 -2.463 13.454 1.00 95.06 192 PHE A CA 1
ATOM 1414 C C . PHE A 1 192 ? -2.417 -3.938 13.327 1.00 95.06 192 PHE A C 1
ATOM 1416 O O . PHE A 1 192 ? -2.118 -4.719 14.231 1.00 95.06 192 PHE A O 1
ATOM 1423 N N . LYS A 1 193 ? -2.977 -4.317 12.176 1.00 95.00 193 LYS A N 1
ATOM 1424 C CA . LYS A 1 193 ? -3.177 -5.716 11.790 1.00 95.00 193 LYS A CA 1
ATOM 1425 C C . LYS A 1 193 ? -2.901 -5.908 10.307 1.00 95.00 193 LYS A C 1
ATOM 1427 O O . LYS A 1 193 ? -3.470 -5.202 9.478 1.00 95.00 193 LYS A O 1
ATOM 1432 N N . GLY A 1 194 ? -2.075 -6.892 9.974 1.00 95.62 194 GLY A N 1
ATOM 1433 C CA . GLY A 1 194 ? -2.092 -7.513 8.657 1.00 95.62 194 GLY A CA 1
ATOM 1434 C C . GLY A 1 194 ? -3.145 -8.613 8.633 1.00 95.62 194 GLY A C 1
ATOM 1435 O O . GLY A 1 194 ? -3.063 -9.535 9.433 1.00 95.62 194 GLY A O 1
ATOM 1436 N N . ILE A 1 195 ? -4.150 -8.502 7.769 1.00 95.62 195 ILE A N 1
ATOM 1437 C CA . ILE A 1 195 ? -5.174 -9.541 7.628 1.00 95.62 195 ILE A CA 1
ATOM 1438 C C . ILE A 1 195 ? -4.577 -10.678 6.804 1.00 95.62 195 ILE A C 1
ATOM 1440 O O . ILE A 1 195 ? -4.233 -10.484 5.637 1.00 95.62 195 ILE A O 1
ATOM 1444 N N . ASP A 1 196 ? -4.429 -11.841 7.423 1.00 93.38 196 ASP A N 1
ATOM 1445 C CA . ASP A 1 196 ? -3.766 -13.020 6.870 1.00 93.38 196 ASP A CA 1
ATOM 1446 C C . ASP A 1 196 ? -4.738 -14.091 6.347 1.00 93.38 196 ASP A C 1
ATOM 1448 O O . ASP A 1 196 ? -4.297 -15.058 5.725 1.00 93.38 196 ASP A O 1
ATOM 1452 N N . ASP A 1 197 ? -6.046 -13.883 6.512 1.00 95.81 197 ASP A N 1
ATOM 1453 C CA . ASP A 1 197 ? -7.115 -14.722 5.964 1.00 95.81 197 ASP A CA 1
ATOM 1454 C C . ASP A 1 197 ? -7.774 -14.142 4.693 1.00 95.81 197 ASP A C 1
ATOM 1456 O O . ASP A 1 197 ? -7.484 -13.028 4.239 1.00 95.81 197 ASP A O 1
ATOM 1460 N N . ASP A 1 198 ? -8.631 -14.947 4.060 1.00 96.25 198 ASP A N 1
ATOM 1461 C CA . ASP A 1 198 ? -9.393 -14.600 2.856 1.00 96.25 198 ASP A CA 1
ATOM 1462 C C . ASP A 1 198 ? -10.748 -13.927 3.155 1.00 96.25 198 ASP A C 1
ATOM 1464 O O . ASP A 1 198 ? -11.550 -13.684 2.241 1.00 96.25 198 ASP A O 1
ATOM 1468 N N . GLY A 1 199 ? -11.006 -13.601 4.423 1.00 97.12 199 GLY A N 1
ATOM 1469 C CA . GLY A 1 199 ? -12.242 -13.015 4.913 1.00 97.12 199 GLY A CA 1
ATOM 1470 C C . GLY A 1 199 ? -13.459 -13.880 4.606 1.00 97.12 199 GLY A C 1
ATOM 1471 O O . GLY A 1 199 ? -13.500 -15.077 4.880 1.00 97.12 199 GLY A O 1
ATOM 1472 N N . ASN A 1 200 ? -14.492 -13.274 4.021 1.00 97.50 200 ASN A N 1
ATOM 1473 C CA . ASN A 1 200 ? -15.697 -14.005 3.615 1.00 97.50 200 ASN A CA 1
ATOM 1474 C C . ASN A 1 200 ? -15.617 -14.624 2.203 1.00 97.50 200 ASN A C 1
ATOM 1476 O O . ASN A 1 200 ? -16.636 -15.096 1.693 1.00 97.50 200 ASN A O 1
ATOM 1480 N N . GLY A 1 201 ? -14.464 -14.549 1.527 1.00 95.31 201 GLY A N 1
ATOM 1481 C CA . GLY A 1 201 ? -14.303 -14.992 0.136 1.00 95.31 201 GLY A CA 1
ATOM 1482 C C . GLY A 1 201 ? -15.030 -14.132 -0.912 1.00 95.31 201 GLY A C 1
ATOM 1483 O O . GLY A 1 201 ? -15.039 -14.477 -2.091 1.00 95.31 201 GLY A O 1
ATOM 1484 N N . GLN A 1 202 ? -15.635 -13.014 -0.503 1.00 96.56 202 GLN A N 1
ATOM 1485 C CA . GLN A 1 202 ? -16.341 -12.038 -1.348 1.00 96.56 202 GLN A CA 1
ATOM 1486 C C . GLN A 1 202 ? -15.785 -10.616 -1.137 1.00 96.56 202 GLN A C 1
ATOM 1488 O O . GLN A 1 202 ? -16.477 -9.620 -1.345 1.00 96.56 202 GLN A O 1
ATOM 1493 N N . GLY A 1 203 ? -14.531 -10.525 -0.685 1.00 97.62 203 GLY A N 1
ATOM 1494 C CA . GLY A 1 203 ? -13.790 -9.278 -0.504 1.00 97.62 203 GLY A CA 1
ATOM 1495 C C . GLY A 1 203 ? -14.015 -8.559 0.827 1.00 97.62 203 GLY A C 1
ATOM 1496 O O . GLY A 1 203 ? -13.337 -7.560 1.061 1.00 97.62 203 GLY A O 1
ATOM 1497 N N . LEU A 1 204 ? -14.913 -9.028 1.704 1.00 98.62 204 LEU A N 1
ATOM 1498 C CA . LEU A 1 204 ? -15.047 -8.466 3.051 1.00 98.62 204 LEU A CA 1
ATOM 1499 C C . LEU A 1 204 ? -13.977 -9.066 3.964 1.00 98.62 204 LEU A C 1
ATOM 1501 O O . LEU A 1 204 ? -13.994 -10.266 4.237 1.00 98.62 204 LEU A O 1
ATOM 1505 N N . LEU A 1 205 ? -13.100 -8.204 4.462 1.00 98.56 205 LEU A N 1
ATOM 1506 C CA . LEU A 1 205 ? -12.039 -8.509 5.411 1.00 98.56 205 LEU A CA 1
ATOM 1507 C C . LEU A 1 205 ? -12.355 -7.862 6.763 1.00 98.56 205 LEU A C 1
ATOM 1509 O O . LEU A 1 205 ? -12.982 -6.796 6.814 1.00 98.56 205 LEU A O 1
ATOM 1513 N N . GLN A 1 206 ? -11.922 -8.486 7.858 1.00 98.06 206 GLN A N 1
ATOM 1514 C CA . GLN A 1 206 ? -12.152 -7.974 9.209 1.00 98.06 206 GLN A CA 1
ATOM 1515 C C . GLN A 1 206 ? -10.899 -8.074 10.078 1.00 98.06 206 GLN A C 1
ATOM 1517 O O . GLN A 1 206 ? -10.089 -8.978 9.917 1.00 98.06 206 GLN A O 1
ATOM 1522 N N . ALA A 1 207 ? -10.765 -7.148 11.023 1.00 97.00 207 ALA A N 1
ATOM 1523 C CA . ALA A 1 207 ? -9.782 -7.224 12.099 1.00 97.00 207 ALA A CA 1
ATOM 1524 C C . ALA A 1 207 ? -10.459 -6.878 13.424 1.00 97.00 207 ALA A C 1
ATOM 1526 O O . ALA A 1 207 ? -11.182 -5.883 13.510 1.00 97.00 207 ALA A O 1
ATOM 1527 N N . GLU A 1 208 ? -10.239 -7.685 14.456 1.00 96.75 208 GLU A N 1
ATOM 1528 C CA . GLU A 1 208 ? -10.738 -7.397 15.797 1.00 96.75 208 GLU A CA 1
ATOM 1529 C C . GLU A 1 208 ? -9.750 -6.497 16.543 1.00 96.75 208 GLU A C 1
ATOM 1531 O O . GLU A 1 208 ? -8.561 -6.773 16.602 1.00 96.75 208 GLU A O 1
ATOM 1536 N N . VAL A 1 209 ? -10.240 -5.407 17.130 1.00 95.00 209 VAL A N 1
ATOM 1537 C CA . VAL A 1 209 ? -9.452 -4.554 18.021 1.00 95.00 209 VAL A CA 1
ATOM 1538 C C . VAL A 1 209 ? -9.711 -5.018 19.450 1.00 95.00 209 VAL A C 1
ATOM 1540 O O . VAL A 1 209 ? -10.536 -4.441 20.167 1.00 95.00 209 VAL A O 1
ATOM 1543 N N . GLU A 1 210 ? -9.027 -6.082 19.868 1.00 92.56 210 GLU A N 1
ATOM 1544 C CA . GLU A 1 210 ? -9.224 -6.689 21.188 1.00 92.56 210 GLU A CA 1
ATOM 1545 C C . GLU A 1 210 ? -8.997 -5.679 22.325 1.00 92.56 210 GLU A C 1
ATOM 1547 O O . GLU A 1 210 ? -8.010 -4.934 22.353 1.00 92.56 210 GLU A O 1
ATOM 1552 N N . GLY A 1 211 ? -9.940 -5.607 23.270 1.00 90.06 211 GLY A N 1
ATOM 1553 C CA . GLY A 1 211 ? -9.915 -4.634 24.369 1.00 90.06 211 GLY A CA 1
ATOM 1554 C C . GLY A 1 211 ? -10.161 -3.183 23.934 1.00 90.06 211 GLY A C 1
ATOM 1555 O O . GLY A 1 211 ? -10.090 -2.276 24.762 1.00 90.06 211 GLY A O 1
ATOM 1556 N N . GLY A 1 212 ? -10.448 -2.947 22.651 1.00 94.00 212 GLY A N 1
ATOM 1557 C CA . GLY A 1 212 ? -10.789 -1.643 22.097 1.00 94.00 212 GLY A CA 1
ATOM 1558 C C . GLY A 1 212 ? -9.632 -0.651 22.062 1.00 94.00 212 GLY A C 1
ATOM 1559 O O . GLY A 1 212 ? -8.452 -1.024 22.017 1.00 94.00 212 GLY A O 1
ATOM 1560 N N . LEU A 1 213 ? -10.004 0.630 22.080 1.00 94.50 213 LEU A N 1
ATOM 1561 C CA . LEU A 1 213 ? -9.119 1.794 22.097 1.00 94.50 213 LEU A CA 1
ATOM 1562 C C . LEU A 1 213 ? -9.529 2.753 23.231 1.00 94.50 213 LEU A C 1
ATOM 1564 O O . LEU A 1 213 ? -10.702 2.768 23.614 1.00 94.50 213 LEU A O 1
ATOM 1568 N N . PRO A 1 214 ? -8.609 3.585 23.748 1.00 93.44 214 PRO A N 1
ATOM 1569 C CA . PRO A 1 214 ? -8.957 4.698 24.629 1.00 93.44 214 PRO A CA 1
ATOM 1570 C C . PRO A 1 214 ? -9.872 5.715 23.941 1.00 93.44 214 PRO A C 1
ATOM 1572 O O . PRO A 1 214 ? -9.832 5.859 22.719 1.00 93.44 214 PRO A O 1
ATOM 1575 N N . ALA A 1 215 ? -10.628 6.488 24.724 1.00 94.31 215 ALA A N 1
ATOM 1576 C CA . ALA A 1 215 ? -11.387 7.616 24.188 1.00 94.31 215 ALA A CA 1
ATOM 1577 C C . ALA A 1 215 ? -10.468 8.615 23.461 1.00 94.31 215 ALA A C 1
ATOM 1579 O O . ALA A 1 215 ? -9.394 8.951 23.963 1.00 94.31 215 ALA A O 1
ATOM 1580 N N . GLY A 1 216 ? -10.892 9.084 22.290 1.00 94.56 216 GLY A N 1
ATOM 1581 C CA . GLY A 1 216 ? -10.082 9.922 21.407 1.00 94.56 216 GLY A CA 1
ATOM 1582 C C . GLY A 1 216 ? -10.652 9.995 19.994 1.00 94.56 216 GLY A C 1
ATOM 1583 O O . GLY A 1 216 ? -11.699 9.412 19.706 1.00 94.56 216 GLY A O 1
ATOM 1584 N N . VAL A 1 217 ? -9.956 10.704 19.107 1.00 96.31 217 VAL A N 1
ATOM 1585 C CA . VAL A 1 217 ? -10.329 10.806 17.693 1.00 96.31 217 VAL A CA 1
ATOM 1586 C C . VAL A 1 217 ? -9.277 10.119 16.845 1.00 96.31 217 VAL A C 1
ATOM 1588 O O . VAL A 1 217 ? -8.100 10.471 16.897 1.00 96.31 217 VAL A O 1
ATOM 1591 N N . TYR A 1 218 ? -9.715 9.171 16.026 1.00 96.81 218 TYR A N 1
ATOM 1592 C CA . TYR A 1 218 ? -8.819 8.299 15.288 1.00 96.81 218 TYR A CA 1
ATOM 1593 C C . TYR A 1 218 ? -9.067 8.374 13.787 1.00 96.81 218 TYR A C 1
ATOM 1595 O O . TYR A 1 218 ? -10.174 8.647 13.318 1.00 96.81 218 TYR A O 1
ATOM 1603 N N . ARG A 1 219 ? -8.013 8.090 13.026 1.00 96.88 219 ARG A N 1
ATOM 1604 C CA . ARG A 1 219 ? -8.071 7.754 11.606 1.00 96.88 219 ARG A CA 1
ATOM 1605 C C . ARG A 1 219 ? -7.729 6.280 11.457 1.00 96.88 219 ARG A C 1
ATOM 1607 O O . ARG A 1 219 ? -6.691 5.850 11.952 1.00 96.88 219 ARG A O 1
ATOM 1614 N N . VAL A 1 220 ? -8.574 5.538 10.756 1.00 98.00 220 VAL A N 1
ATOM 1615 C CA . VAL A 1 220 ? -8.286 4.176 10.302 1.00 98.00 220 VAL A CA 1
ATOM 1616 C C . VAL A 1 220 ? -8.017 4.211 8.805 1.00 98.00 220 VAL A C 1
ATOM 1618 O O . VAL A 1 220 ? -8.713 4.916 8.075 1.00 98.00 220 VAL A O 1
ATOM 1621 N N . CYS A 1 221 ? -6.995 3.490 8.361 1.00 98.25 221 CYS A N 1
ATOM 1622 C CA . CYS A 1 221 ? -6.654 3.348 6.952 1.00 98.25 221 CYS A CA 1
ATOM 1623 C C . CYS A 1 221 ? -6.346 1.911 6.594 1.00 98.25 221 CYS A C 1
ATOM 1625 O O . CYS A 1 221 ? -5.812 1.164 7.420 1.00 98.25 221 CYS A O 1
ATOM 1627 N N . THR A 1 222 ? -6.601 1.587 5.335 1.00 98.38 222 THR A N 1
ATOM 1628 C CA . THR A 1 222 ? -6.093 0.376 4.709 1.00 98.38 222 THR A CA 1
ATOM 1629 C C . THR A 1 222 ? -4.741 0.636 4.055 1.00 98.38 222 THR A C 1
ATOM 1631 O O . THR A 1 222 ? -4.430 1.760 3.655 1.00 98.38 222 THR A O 1
ATOM 1634 N N . MET A 1 223 ? -3.951 -0.422 3.923 1.00 97.75 223 MET A N 1
ATOM 1635 C CA . MET A 1 223 ? -2.874 -0.505 2.945 1.00 97.75 223 MET A CA 1
ATOM 1636 C C . MET A 1 223 ? -2.962 -1.870 2.268 1.00 97.75 223 MET A C 1
ATOM 1638 O O . MET A 1 223 ? -2.644 -2.892 2.880 1.00 97.75 223 MET A O 1
ATOM 1642 N N . ILE A 1 224 ? -3.429 -1.901 1.024 1.00 98.25 224 ILE A N 1
ATOM 1643 C CA . ILE A 1 224 ? -3.446 -3.120 0.227 1.00 98.25 224 ILE A CA 1
ATOM 1644 C C . ILE A 1 224 ? -2.031 -3.400 -0.264 1.00 98.25 224 ILE A C 1
ATOM 1646 O O . ILE A 1 224 ? -1.394 -2.572 -0.925 1.00 98.25 224 ILE A O 1
ATOM 1650 N N . ALA A 1 225 ? -1.558 -4.599 0.048 1.00 98.06 225 ALA A N 1
ATOM 1651 C CA . ALA A 1 225 ? -0.228 -5.056 -0.288 1.00 98.06 225 ALA A CA 1
ATOM 1652 C C . ALA A 1 225 ? -0.300 -6.328 -1.131 1.00 98.06 225 ALA A C 1
ATOM 1654 O O . ALA A 1 225 ? -1.145 -7.202 -0.917 1.00 98.06 225 ALA A O 1
ATOM 1655 N N . ALA A 1 226 ? 0.630 -6.457 -2.074 1.00 98.38 226 ALA A N 1
ATOM 1656 C CA . ALA A 1 226 ? 0.900 -7.744 -2.690 1.00 98.38 226 ALA A CA 1
ATOM 1657 C C . ALA A 1 226 ? 1.457 -8.711 -1.634 1.00 98.38 226 ALA A C 1
ATOM 1659 O O . ALA A 1 226 ? 1.916 -8.314 -0.560 1.00 98.38 226 ALA A O 1
ATOM 1660 N N . ARG A 1 227 ? 1.456 -10.005 -1.950 1.00 97.88 227 ARG A N 1
ATOM 1661 C CA . ARG A 1 227 ? 1.764 -11.068 -0.982 1.00 97.88 227 ARG A CA 1
ATOM 1662 C C . ARG A 1 227 ? 3.055 -10.893 -0.164 1.00 97.88 227 ARG A C 1
ATOM 1664 O O . ARG A 1 227 ? 3.093 -11.306 0.991 1.00 97.88 227 ARG A O 1
ATOM 1671 N N . ASN A 1 228 ? 4.088 -10.265 -0.733 1.00 97.44 228 ASN A N 1
ATOM 1672 C CA . ASN A 1 228 ? 5.380 -10.003 -0.091 1.00 97.44 228 ASN A CA 1
ATOM 1673 C C . ASN A 1 228 ? 5.497 -8.589 0.513 1.00 97.44 228 ASN A C 1
ATOM 1675 O O . ASN A 1 228 ? 6.615 -8.132 0.743 1.00 97.44 228 ASN A O 1
ATOM 1679 N N . HIS A 1 229 ? 4.366 -7.957 0.843 1.00 97.25 229 HIS A N 1
ATOM 1680 C CA . HIS A 1 229 ? 4.200 -6.670 1.544 1.00 97.25 229 HIS A CA 1
ATOM 1681 C C . HIS A 1 229 ? 4.349 -5.406 0.707 1.00 97.25 229 HIS A C 1
ATOM 1683 O O . HIS A 1 229 ? 4.060 -4.324 1.215 1.00 97.25 229 HIS A O 1
ATOM 1689 N N . GLN A 1 230 ? 4.805 -5.488 -0.544 1.00 96.81 230 GLN A N 1
ATOM 1690 C CA . GLN A 1 230 ? 4.962 -4.289 -1.368 1.00 96.81 230 GLN A CA 1
ATOM 1691 C C . GLN A 1 230 ? 3.600 -3.654 -1.681 1.00 96.81 230 GLN A C 1
ATOM 1693 O O . GLN A 1 230 ? 2.632 -4.390 -1.905 1.00 96.81 230 GLN A O 1
ATOM 1698 N N . PRO A 1 231 ? 3.511 -2.312 -1.746 1.00 96.94 231 PRO A N 1
ATOM 1699 C CA . PRO A 1 231 ? 2.321 -1.644 -2.256 1.00 96.94 231 PRO A CA 1
ATOM 1700 C C . PRO A 1 231 ? 1.955 -2.166 -3.645 1.00 96.94 231 PRO A C 1
ATOM 1702 O O . PRO A 1 231 ? 2.835 -2.477 -4.450 1.00 96.94 231 PRO A O 1
ATOM 1705 N N . VAL A 1 232 ? 0.660 -2.247 -3.932 1.00 97.62 232 VAL A N 1
ATOM 1706 C CA . VAL A 1 232 ? 0.196 -2.817 -5.199 1.00 97.62 232 VAL A CA 1
ATOM 1707 C C . VAL A 1 232 ? 0.479 -1.912 -6.403 1.00 97.62 232 VAL A C 1
ATOM 1709 O O . VAL A 1 232 ? 0.247 -0.699 -6.385 1.00 97.62 232 VAL A O 1
ATOM 1712 N N . ASN A 1 233 ? 0.943 -2.521 -7.494 1.00 96.75 233 ASN A N 1
ATOM 1713 C CA . ASN A 1 233 ? 1.173 -1.863 -8.778 1.00 96.75 233 ASN A CA 1
ATOM 1714 C C . ASN A 1 233 ? -0.091 -1.910 -9.644 1.00 96.75 233 ASN A C 1
ATOM 1716 O O . ASN A 1 233 ? -0.687 -2.973 -9.808 1.00 96.75 233 ASN A O 1
ATOM 1720 N N . MET A 1 234 ? -0.457 -0.774 -10.247 1.00 97.31 234 MET A N 1
ATOM 1721 C CA . MET A 1 234 ? -1.673 -0.596 -11.054 1.00 97.31 234 MET A CA 1
ATOM 1722 C C . MET A 1 234 ? -1.344 -0.109 -12.478 1.00 97.31 234 MET A C 1
ATOM 1724 O O . MET A 1 234 ? -0.337 0.578 -12.660 1.00 97.31 234 MET A O 1
ATOM 1728 N N . PRO A 1 235 ? -2.184 -0.418 -13.486 1.00 97.31 235 PRO A N 1
ATOM 1729 C CA . PRO A 1 235 ? -1.856 -0.250 -14.908 1.00 97.31 235 PRO A CA 1
ATOM 1730 C C . PRO A 1 235 ? -1.858 1.187 -15.421 1.00 97.31 235 PRO A C 1
ATOM 1732 O O . PRO A 1 235 ? -1.281 1.454 -16.472 1.00 97.31 235 PRO A O 1
ATOM 1735 N N . VAL A 1 236 ? -2.515 2.118 -14.724 1.00 95.69 236 VAL A N 1
ATOM 1736 C CA . VAL A 1 236 ? -2.674 3.501 -15.195 1.00 95.69 236 VAL A CA 1
ATOM 1737 C C . VAL A 1 236 ? -2.512 4.510 -14.065 1.00 95.69 236 VAL A C 1
ATOM 1739 O O . VAL A 1 236 ? -2.880 4.257 -12.917 1.00 95.69 236 VAL A O 1
ATOM 1742 N N . ALA A 1 237 ? -1.979 5.687 -14.393 1.00 92.12 237 ALA A N 1
ATOM 1743 C CA . ALA A 1 237 ? -1.809 6.778 -13.433 1.00 92.12 237 ALA A CA 1
ATOM 1744 C C . ALA A 1 237 ? -3.136 7.476 -13.083 1.00 92.12 237 ALA A C 1
ATOM 1746 O O . ALA A 1 237 ? -3.340 7.877 -11.942 1.00 92.12 237 ALA A O 1
ATOM 1747 N N . GLN A 1 238 ? -4.047 7.613 -14.052 1.00 94.00 238 GLN A N 1
ATOM 1748 C CA . GLN A 1 238 ? -5.359 8.236 -13.859 1.00 94.00 238 GLN A CA 1
ATOM 1749 C C . GLN A 1 238 ? -6.360 7.207 -13.316 1.00 94.00 238 GLN A C 1
ATOM 1751 O O . GLN A 1 238 ? -7.064 6.554 -14.081 1.00 94.00 238 GLN A O 1
ATOM 1756 N N . ARG A 1 239 ? -6.395 7.041 -11.992 1.00 95.62 239 ARG A N 1
ATOM 1757 C CA . ARG A 1 239 ? -7.267 6.084 -11.292 1.00 95.62 239 ARG A CA 1
ATOM 1758 C C . ARG A 1 239 ? -7.637 6.574 -9.889 1.00 95.62 239 ARG A C 1
ATOM 1760 O O . ARG A 1 239 ? -7.026 7.513 -9.383 1.00 95.62 239 ARG A O 1
ATOM 1767 N N . GLY A 1 240 ? -8.609 5.912 -9.260 1.00 95.19 240 GLY A N 1
ATOM 1768 C CA . GLY A 1 240 ? -8.862 6.047 -7.823 1.00 95.19 240 GLY A CA 1
ATOM 1769 C C . GLY A 1 240 ? -7.737 5.435 -6.981 1.00 95.19 240 GLY A C 1
ATOM 1770 O O . GLY A 1 240 ? -6.938 4.640 -7.480 1.00 95.19 240 GLY A O 1
ATOM 1771 N N . ALA A 1 241 ? -7.670 5.811 -5.704 1.00 95.88 241 ALA A N 1
ATOM 1772 C CA . ALA A 1 241 ? -6.775 5.154 -4.759 1.00 95.88 241 ALA A CA 1
ATOM 1773 C C . ALA A 1 241 ? -7.253 3.718 -4.497 1.00 95.88 241 ALA A C 1
ATOM 1775 O O . ALA A 1 241 ? -8.454 3.463 -4.402 1.00 95.88 241 ALA A O 1
ATOM 1776 N N . GLN A 1 242 ? -6.304 2.792 -4.378 1.00 97.06 242 GLN A N 1
ATOM 1777 C CA . GLN A 1 242 ? -6.588 1.403 -4.013 1.00 97.06 242 GLN A CA 1
ATOM 1778 C C . GLN A 1 242 ? -6.929 1.227 -2.521 1.00 97.06 242 GLN A C 1
ATOM 1780 O O . GLN A 1 242 ? -7.464 0.193 -2.134 1.00 97.06 242 GLN A O 1
ATOM 1785 N N . ASP A 1 243 ? -6.620 2.240 -1.711 1.00 98.19 243 ASP A N 1
ATOM 1786 C CA . ASP A 1 243 ? -6.780 2.271 -0.262 1.00 98.19 243 ASP A CA 1
ATOM 1787 C C . ASP A 1 243 ? -7.886 3.236 0.159 1.00 98.19 243 ASP A C 1
ATOM 1789 O O . ASP A 1 243 ? -8.174 4.207 -0.546 1.00 98.19 243 ASP A O 1
ATOM 1793 N N . ASP A 1 244 ? -8.430 3.014 1.353 1.00 98.38 244 ASP A N 1
ATOM 1794 C CA . ASP A 1 244 ? -9.387 3.908 1.993 1.00 98.38 244 ASP A CA 1
ATOM 1795 C C . ASP A 1 244 ? -8.884 4.383 3.358 1.00 98.38 244 ASP A C 1
ATOM 1797 O O . ASP A 1 244 ? -8.087 3.727 4.035 1.00 98.38 244 ASP A O 1
ATOM 1801 N N . CYS A 1 245 ? -9.367 5.551 3.767 1.00 97.50 245 CYS A N 1
ATOM 1802 C CA . CYS A 1 245 ? -9.122 6.125 5.074 1.00 97.50 245 CYS A CA 1
ATOM 1803 C C . CYS A 1 245 ? -10.373 6.845 5.563 1.00 97.50 245 CYS A C 1
ATOM 1805 O O . CYS A 1 245 ? -10.860 7.775 4.919 1.00 97.50 245 CYS A O 1
ATOM 1807 N N . THR A 1 246 ? -10.805 6.527 6.777 1.00 97.06 246 THR A N 1
ATOM 1808 C CA . THR A 1 246 ? -11.908 7.226 7.438 1.00 97.06 246 THR A CA 1
ATOM 1809 C C . THR A 1 246 ? -11.529 7.655 8.851 1.00 97.06 246 THR A C 1
ATOM 1811 O O . THR A 1 246 ? -10.492 7.260 9.395 1.00 97.06 246 THR A O 1
ATOM 1814 N N . LYS A 1 247 ? -12.339 8.539 9.430 1.00 96.75 247 LYS A N 1
ATOM 1815 C CA . LYS A 1 247 ? -12.154 9.099 10.768 1.00 96.75 247 LYS A CA 1
ATOM 1816 C C . LYS A 1 247 ? -13.359 8.756 11.632 1.00 96.75 247 LYS A C 1
ATOM 1818 O O . LYS A 1 247 ? -14.493 8.872 11.171 1.00 96.75 247 LYS A O 1
ATOM 1823 N N . PHE A 1 248 ? -13.108 8.395 12.881 1.00 97.50 248 PHE A N 1
ATOM 1824 C CA . PHE A 1 248 ? -14.144 8.025 13.841 1.00 97.50 248 PHE A CA 1
ATOM 1825 C C . PHE A 1 248 ? -13.767 8.488 15.246 1.00 97.50 248 PHE A C 1
ATOM 1827 O O . PHE A 1 248 ? -12.606 8.808 15.529 1.00 97.50 248 PHE A O 1
ATOM 1834 N N . GLU A 1 249 ? -14.761 8.536 16.124 1.00 97.25 249 GLU A N 1
ATOM 1835 C CA . GLU A 1 249 ? -14.564 8.900 17.521 1.00 97.25 249 GLU A CA 1
ATOM 1836 C C . GLU A 1 249 ? -14.696 7.662 18.400 1.00 97.25 249 GLU A C 1
ATOM 1838 O O . GLU A 1 249 ? -15.594 6.835 18.227 1.00 97.25 249 GLU A O 1
ATOM 1843 N N . VAL A 1 250 ? -13.807 7.552 19.379 1.00 96.31 250 VAL A N 1
ATOM 1844 C CA . VAL A 1 250 ? -13.960 6.619 20.488 1.00 96.31 250 VAL A CA 1
ATOM 1845 C C . VAL A 1 250 ? -14.423 7.428 21.689 1.00 96.31 250 VAL A C 1
ATOM 1847 O O . VAL A 1 250 ? -13.731 8.344 22.139 1.00 96.31 250 VAL A O 1
ATOM 1850 N N . VAL A 1 251 ? -15.604 7.111 22.205 1.00 94.81 251 VAL A N 1
ATOM 1851 C CA . VAL A 1 251 ? -16.270 7.884 23.258 1.00 94.81 251 VAL A CA 1
ATOM 1852 C C . VAL A 1 251 ? -16.268 7.124 24.583 1.00 94.81 251 VAL A C 1
ATOM 1854 O O . VAL A 1 251 ? -16.306 5.892 24.576 1.00 94.81 251 VAL A O 1
ATOM 1857 N N . PRO A 1 252 ? -16.246 7.812 25.741 1.00 89.81 252 PRO A N 1
ATOM 1858 C CA . PRO A 1 252 ? -16.308 7.150 27.040 1.00 89.81 252 PRO A CA 1
ATOM 1859 C C . PRO A 1 252 ? -17.479 6.167 27.126 1.00 89.81 252 PRO A C 1
ATOM 1861 O O . PRO A 1 252 ? -18.617 6.499 26.778 1.00 89.81 252 PRO A O 1
ATOM 1864 N N . SER A 1 253 ? -17.211 4.950 27.601 1.00 78.06 253 SER A N 1
ATOM 1865 C CA . SER A 1 253 ? -18.265 3.959 27.791 1.00 78.06 253 SER A CA 1
ATOM 1866 C C . SER A 1 253 ? -19.232 4.444 28.874 1.00 78.06 253 SER A C 1
ATOM 1868 O O . SER A 1 253 ? -18.816 4.979 29.902 1.00 78.06 253 SER A O 1
ATOM 1870 N N . ARG A 1 254 ? -20.544 4.237 28.688 1.00 67.12 254 ARG A N 1
ATOM 1871 C CA . ARG A 1 254 ? -21.581 4.702 29.638 1.00 67.12 254 ARG A CA 1
ATOM 1872 C C . ARG A 1 254 ? -21.413 4.141 31.063 1.00 67.12 254 ARG A C 1
ATOM 1874 O O . ARG A 1 254 ? -22.004 4.686 31.988 1.00 67.12 254 ARG A O 1
ATOM 1881 N N . ASN A 1 255 ? -20.601 3.092 31.238 1.00 58.50 255 ASN A N 1
ATOM 1882 C CA . ASN A 1 255 ? -20.302 2.451 32.523 1.00 58.50 255 ASN A CA 1
ATOM 1883 C C . ASN A 1 255 ? -18.902 2.758 33.086 1.00 58.50 255 ASN A C 1
ATOM 1885 O O . ASN A 1 255 ? -18.599 2.331 34.201 1.00 58.50 255 ASN A O 1
ATOM 1889 N N . SER A 1 256 ? -18.045 3.488 32.367 1.00 55.03 256 SER A N 1
ATOM 1890 C CA . SER A 1 256 ? -16.769 3.949 32.912 1.00 55.03 256 SER A CA 1
ATOM 1891 C C . SER A 1 256 ? -16.980 5.330 33.525 1.00 55.03 256 SER A C 1
ATOM 1893 O O . SER A 1 256 ? -17.172 6.312 32.809 1.00 55.03 256 SER A O 1
ATOM 1895 N N . GLY A 1 257 ? -16.942 5.423 34.857 1.00 54.09 257 GLY A N 1
ATOM 1896 C CA . GLY A 1 257 ? -16.706 6.707 35.523 1.00 54.09 257 GLY A CA 1
ATOM 1897 C C . GLY A 1 257 ? -15.403 7.347 35.020 1.00 54.09 257 GLY A C 1
ATOM 1898 O O . GLY A 1 257 ? -14.685 6.750 34.228 1.00 54.09 257 GLY A O 1
ATOM 1899 N N . ASN A 1 258 ? -15.076 8.549 35.496 1.00 54.09 258 ASN A N 1
ATOM 1900 C CA . ASN A 1 258 ? -13.939 9.384 35.064 1.00 54.09 258 ASN A CA 1
ATOM 1901 C C . ASN A 1 258 ? -12.526 8.789 35.345 1.00 54.09 258 ASN A C 1
ATOM 1903 O O . ASN A 1 258 ? -11.578 9.517 35.638 1.00 54.09 258 ASN A O 1
ATOM 1907 N N . SER A 1 259 ? -12.390 7.464 35.353 1.00 58.22 259 SER A N 1
ATOM 1908 C CA . SER A 1 259 ? -11.159 6.707 35.516 1.00 58.22 259 SER A CA 1
ATOM 1909 C C . SER A 1 259 ? -10.358 6.702 34.207 1.00 58.22 259 SER A C 1
ATOM 1911 O O . SER A 1 259 ? -10.945 6.529 33.141 1.00 58.22 259 SER A O 1
ATOM 1913 N N . PRO A 1 260 ? -9.023 6.863 34.266 1.00 63.19 260 PRO A N 1
ATOM 1914 C CA . PRO A 1 260 ? -8.164 6.736 33.091 1.00 63.19 260 PRO A CA 1
ATOM 1915 C C . PRO A 1 260 ? -8.348 5.374 32.411 1.00 63.19 260 PRO A C 1
ATOM 1917 O O . PRO A 1 260 ? -8.431 4.359 33.108 1.00 63.19 260 PRO A O 1
ATOM 1920 N N . SER A 1 261 ? -8.366 5.353 31.074 1.00 66.25 261 SER A N 1
ATOM 1921 C CA . SER A 1 261 ? -8.398 4.106 30.301 1.00 66.25 261 SER A CA 1
ATOM 1922 C C . SER A 1 261 ? -7.209 3.213 30.703 1.00 66.25 261 SER A C 1
ATOM 1924 O O . SER A 1 261 ? -6.072 3.697 30.783 1.00 66.25 261 SER A O 1
ATOM 1926 N N . PRO A 1 262 ? -7.431 1.914 30.982 1.00 67.88 262 PRO A N 1
ATOM 1927 C CA . PRO A 1 262 ? -6.351 0.967 31.252 1.00 67.88 262 PRO A CA 1
ATOM 1928 C C . PRO A 1 262 ? -5.521 0.658 29.996 1.00 67.88 262 PRO A C 1
ATOM 1930 O O . PRO A 1 262 ? -4.427 0.096 30.101 1.00 67.88 262 PRO A O 1
ATOM 1933 N N . ASN A 1 263 ? -6.028 1.013 28.816 1.00 69.69 263 ASN A N 1
ATOM 1934 C CA . ASN A 1 263 ? -5.474 0.642 27.532 1.00 69.69 263 ASN A CA 1
ATOM 1935 C C . ASN A 1 263 ? -4.404 1.665 27.107 1.00 69.69 263 ASN A C 1
ATOM 1937 O O . ASN A 1 263 ? -4.674 2.846 26.908 1.00 69.69 263 ASN A O 1
ATOM 1941 N N . LYS A 1 264 ? -3.141 1.236 26.993 1.00 69.75 264 LYS A N 1
ATOM 1942 C CA . LYS A 1 264 ? -2.000 2.128 26.685 1.00 69.75 264 LYS A CA 1
ATOM 1943 C C . LYS A 1 264 ? -1.704 2.247 25.191 1.00 69.75 264 LYS A C 1
ATOM 1945 O O . LYS A 1 264 ? -0.600 2.637 24.818 1.00 69.75 264 LYS A O 1
ATOM 1950 N N . LYS A 1 265 ? -2.691 1.948 24.346 1.00 73.12 265 LYS A N 1
ATOM 1951 C CA . LYS A 1 265 ? -2.525 1.855 22.896 1.00 73.12 265 LYS A CA 1
ATOM 1952 C C . LYS A 1 265 ? -2.093 3.157 22.217 1.00 73.12 265 LYS A C 1
ATOM 1954 O O . LYS A 1 265 ? -1.649 3.120 21.093 1.00 73.12 265 LYS A O 1
ATOM 1959 N N . ASN A 1 266 ? -2.060 4.308 22.880 1.00 63.66 266 ASN A N 1
ATOM 1960 C CA . ASN A 1 266 ? -1.597 5.558 22.259 1.00 63.66 266 ASN A CA 1
ATOM 1961 C C . ASN A 1 266 ? -0.060 5.792 22.324 1.00 63.66 266 ASN A C 1
ATOM 1963 O O . ASN A 1 266 ? 0.404 6.921 22.487 1.00 63.66 266 ASN A O 1
ATOM 1967 N N . GLY A 1 267 ? 0.731 4.709 22.302 1.00 60.84 267 GLY A N 1
ATOM 1968 C CA . GLY A 1 267 ? 2.189 4.681 22.507 1.00 60.84 267 GLY A CA 1
ATOM 1969 C C . GLY A 1 267 ? 3.039 4.444 21.244 1.00 60.84 267 GLY A C 1
ATOM 1970 O O . GLY A 1 267 ? 2.601 4.669 20.121 1.00 60.84 267 GLY A O 1
ATOM 1971 N N . ASN A 1 26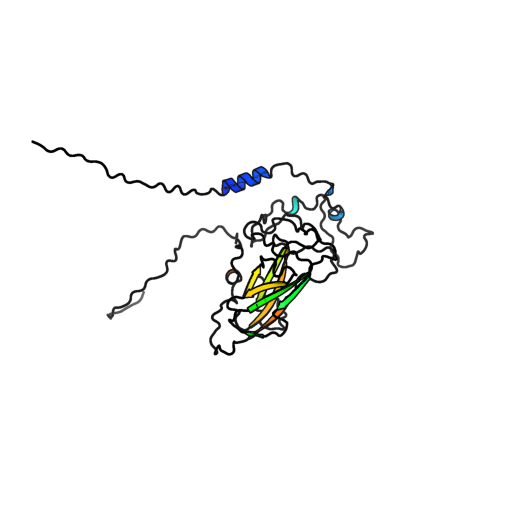8 ? 4.297 4.022 21.433 1.00 65.69 268 ASN A N 1
ATOM 1972 C CA . ASN A 1 268 ? 5.234 3.696 20.344 1.00 65.69 268 ASN A CA 1
ATOM 1973 C C . ASN A 1 268 ? 4.706 2.506 19.516 1.00 65.69 268 ASN A C 1
ATOM 1975 O O . ASN A 1 268 ? 4.272 1.523 20.116 1.00 65.69 268 ASN A O 1
ATOM 1979 N N . GLY A 1 269 ? 4.780 2.558 18.178 1.00 62.44 269 GLY A N 1
ATOM 1980 C CA . GLY A 1 269 ? 4.164 1.560 17.288 1.00 62.44 269 GLY A CA 1
ATOM 1981 C C . GLY A 1 269 ? 4.553 0.108 17.595 1.00 62.44 269 GLY A C 1
ATOM 1982 O O . GLY A 1 269 ? 3.716 -0.785 17.536 1.00 62.44 269 GLY A O 1
ATOM 1983 N N . SER A 1 270 ? 5.778 -0.135 18.072 1.00 64.19 270 SER A N 1
ATOM 1984 C CA . SER A 1 270 ? 6.238 -1.483 18.446 1.00 64.19 270 SER A CA 1
ATOM 1985 C C . SER A 1 270 ? 5.486 -2.138 19.615 1.00 64.19 270 SER A C 1
ATOM 1987 O O . SER A 1 270 ? 5.675 -3.325 19.857 1.00 64.19 270 SER A O 1
ATOM 1989 N N . GLN A 1 271 ? 4.672 -1.391 20.370 1.00 64.88 271 GLN A N 1
ATOM 1990 C CA . GLN A 1 271 ? 3.887 -1.913 21.498 1.00 64.88 271 GLN A CA 1
ATOM 1991 C C . GLN A 1 271 ? 2.448 -2.282 21.121 1.00 64.88 271 GLN A C 1
ATOM 1993 O O . GLN A 1 271 ? 1.779 -2.947 21.907 1.00 64.88 271 GLN A O 1
ATOM 1998 N N . ASN A 1 272 ? 1.978 -1.835 19.954 1.00 71.12 272 ASN A N 1
ATOM 1999 C CA . ASN A 1 272 ? 0.574 -1.924 19.537 1.00 71.12 272 ASN A CA 1
ATOM 2000 C C . ASN A 1 272 ? 0.379 -2.794 18.293 1.00 71.12 272 ASN A C 1
ATOM 2002 O O . ASN A 1 272 ? -0.687 -2.765 17.676 1.00 71.12 272 ASN A O 1
ATOM 2006 N N . GLN A 1 273 ? 1.433 -3.502 17.898 1.00 69.25 273 GLN A N 1
ATOM 2007 C CA . GLN A 1 273 ? 1.403 -4.494 16.840 1.00 69.25 273 GLN A CA 1
ATOM 2008 C C . GLN A 1 273 ? 0.914 -5.808 17.454 1.00 69.25 273 GLN A C 1
ATOM 2010 O O . GLN A 1 273 ? 1.427 -6.230 18.492 1.00 69.25 273 GLN A O 1
ATOM 2015 N N . GLU A 1 274 ? -0.079 -6.441 16.834 1.00 66.56 274 GLU A N 1
ATOM 2016 C CA . GLU A 1 274 ? -0.352 -7.862 17.088 1.00 66.56 274 GLU A CA 1
ATOM 2017 C C . GLU A 1 274 ? 0.840 -8.706 16.590 1.00 66.56 274 GLU A C 1
ATOM 2019 O O . GLU A 1 274 ? 1.720 -8.136 15.950 1.00 66.56 274 GLU A O 1
ATOM 2024 N N . ASP A 1 275 ? 0.926 -10.002 16.927 1.00 62.69 275 ASP A N 1
ATOM 2025 C CA . ASP A 1 275 ? 2.082 -10.913 16.716 1.00 62.69 275 ASP A CA 1
ATOM 2026 C C . ASP A 1 275 ? 2.527 -11.090 15.233 1.00 62.69 275 ASP A C 1
ATOM 2028 O O . ASP A 1 275 ? 2.588 -12.191 14.691 1.00 62.69 275 ASP A O 1
ATOM 2032 N N . GLU A 1 276 ? 2.893 -10.003 14.562 1.00 63.25 276 GLU A N 1
ATOM 2033 C CA . GLU A 1 276 ? 3.262 -9.902 13.157 1.00 63.25 276 GLU A CA 1
ATOM 2034 C C . GLU A 1 276 ? 4.749 -9.523 13.076 1.00 63.25 276 GLU A C 1
ATOM 2036 O O . GLU A 1 276 ? 5.222 -8.660 13.814 1.00 63.25 276 GLU A O 1
ATOM 2041 N N . GLY A 1 277 ? 5.506 -10.202 12.208 1.00 59.25 277 GLY A N 1
ATOM 2042 C CA . GLY A 1 277 ? 6.976 -10.297 12.233 1.00 59.25 277 GLY A CA 1
ATOM 2043 C C . GLY A 1 277 ? 7.802 -9.051 12.613 1.00 59.25 277 GLY A C 1
ATOM 2044 O O . GLY A 1 277 ? 7.489 -7.909 12.281 1.00 59.25 277 GLY A O 1
ATOM 2045 N N . PHE A 1 278 ? 8.925 -9.303 13.294 1.00 56.41 278 PHE A N 1
ATOM 2046 C CA . PHE A 1 278 ? 9.742 -8.293 13.975 1.00 56.41 278 PHE A CA 1
ATOM 2047 C C . PHE A 1 278 ? 10.539 -7.387 13.020 1.00 56.41 278 PHE A C 1
ATOM 2049 O O . PHE A 1 278 ? 11.152 -7.847 12.055 1.00 56.41 278 PHE A O 1
ATOM 2056 N N . VAL A 1 279 ? 10.592 -6.097 13.356 1.00 64.69 279 VAL A N 1
ATOM 2057 C CA . VAL A 1 279 ? 11.393 -5.070 12.678 1.00 64.69 279 VAL A CA 1
ATOM 2058 C C . VAL A 1 279 ? 12.833 -5.090 13.208 1.00 64.69 279 VAL A C 1
ATOM 2060 O O . VAL A 1 279 ? 13.067 -4.843 14.390 1.00 64.69 279 VAL A O 1
ATOM 2063 N N . THR A 1 280 ? 13.822 -5.351 12.352 1.00 51.91 280 THR A N 1
ATOM 2064 C CA . THR A 1 280 ? 15.236 -5.394 12.756 1.00 51.91 280 THR A CA 1
ATOM 2065 C C . THR A 1 280 ? 15.875 -4.005 12.728 1.00 51.91 280 THR A C 1
ATOM 2067 O O . THR A 1 280 ? 16.144 -3.444 11.666 1.00 51.91 280 THR A O 1
ATOM 2070 N N . SER A 1 281 ? 16.180 -3.459 13.906 1.00 46.25 281 SER A N 1
ATOM 2071 C CA . SER A 1 281 ? 16.950 -2.219 14.048 1.00 46.25 281 SER A CA 1
ATOM 2072 C C . SER A 1 281 ? 18.445 -2.488 13.852 1.00 46.25 281 SER A C 1
ATOM 2074 O O . SER A 1 281 ? 19.163 -2.765 14.813 1.00 46.25 281 SER A O 1
ATOM 2076 N N . THR A 1 282 ? 18.961 -2.410 12.629 1.00 41.22 282 THR A N 1
ATOM 2077 C CA . THR A 1 282 ? 20.417 -2.403 12.414 1.00 41.22 282 THR A CA 1
ATOM 2078 C C . THR A 1 282 ? 20.943 -0.980 12.562 1.00 41.22 282 THR A C 1
ATOM 2080 O O . THR A 1 282 ? 20.923 -0.189 11.622 1.00 41.22 282 THR A O 1
ATOM 2083 N N . GLY A 1 283 ? 21.390 -0.637 13.773 1.00 35.09 283 GLY A N 1
ATOM 2084 C CA . GLY A 1 283 ? 21.981 0.663 14.076 1.00 35.09 283 GLY A CA 1
ATOM 2085 C C . GLY A 1 283 ? 22.921 0.623 15.281 1.00 35.09 283 GLY A C 1
ATOM 2086 O O . GLY A 1 283 ? 22.480 0.806 16.409 1.00 35.09 283 GLY A O 1
ATOM 2087 N N . SER A 1 284 ? 24.218 0.511 14.982 1.00 33.06 284 SER A N 1
ATOM 2088 C CA . SER A 1 284 ? 25.406 0.709 15.837 1.00 33.06 284 SER A CA 1
ATOM 2089 C C . SER A 1 284 ? 25.853 -0.460 16.723 1.00 33.06 284 SER A C 1
ATOM 2091 O O . SER A 1 284 ? 25.344 -0.677 17.821 1.00 33.06 284 SER A O 1
ATOM 2093 N N . ASP A 1 285 ? 26.920 -1.126 16.268 1.00 41.88 285 ASP A N 1
ATOM 2094 C CA . ASP A 1 285 ? 27.887 -1.811 17.124 1.00 41.88 285 ASP A CA 1
ATOM 2095 C C . ASP A 1 285 ? 28.303 -0.894 18.285 1.00 41.88 285 ASP A C 1
ATOM 2097 O O . ASP A 1 285 ? 28.836 0.201 18.093 1.00 41.88 285 ASP A O 1
ATOM 2101 N N . GLY A 1 286 ? 28.029 -1.349 19.504 1.00 29.08 286 GLY A N 1
ATOM 2102 C CA . GLY A 1 286 ? 28.249 -0.596 20.729 1.00 29.08 286 GLY A CA 1
ATOM 2103 C C . GLY A 1 286 ? 28.002 -1.469 21.951 1.00 29.08 286 GLY A C 1
ATOM 2104 O O . GLY A 1 286 ? 26.988 -1.339 22.625 1.00 29.08 286 GLY A O 1
ATOM 2105 N N . ASP A 1 287 ? 28.936 -2.386 22.181 1.00 38.88 287 ASP A N 1
ATOM 2106 C CA . ASP A 1 287 ? 29.211 -3.118 23.419 1.00 38.88 287 ASP A CA 1
ATOM 2107 C C . ASP A 1 287 ? 28.576 -2.514 24.697 1.00 38.88 287 ASP A C 1
ATOM 2109 O O . ASP A 1 287 ? 28.896 -1.382 25.073 1.00 38.88 287 ASP A O 1
ATOM 2113 N N . ARG A 1 288 ? 27.691 -3.274 25.374 1.00 32.50 288 ARG A N 1
ATOM 2114 C CA . ARG A 1 288 ? 27.429 -3.208 26.832 1.00 32.50 288 ARG A CA 1
ATOM 2115 C C . ARG A 1 288 ? 26.463 -4.298 27.322 1.00 32.50 288 ARG A C 1
ATOM 2117 O O . ARG A 1 288 ? 25.245 -4.173 27.264 1.00 32.50 288 ARG A O 1
ATOM 2124 N N . SER A 1 289 ? 27.079 -5.345 27.865 1.00 31.67 289 SER A N 1
ATOM 2125 C CA . SER A 1 289 ? 26.764 -5.964 29.162 1.00 31.67 289 SER A CA 1
ATOM 2126 C C . SER A 1 289 ? 25.294 -6.202 29.554 1.00 31.67 289 SER A C 1
ATOM 2128 O O . SER A 1 289 ? 24.609 -5.364 30.135 1.00 31.67 289 SER A O 1
ATOM 2130 N N . ASP A 1 290 ? 24.889 -7.460 29.384 1.00 38.31 290 ASP A N 1
ATOM 2131 C CA . ASP A 1 290 ? 24.369 -8.344 30.438 1.00 38.31 290 ASP A CA 1
ATOM 2132 C C . ASP A 1 290 ? 23.796 -7.637 31.695 1.00 38.31 290 ASP A C 1
ATOM 2134 O O . ASP A 1 290 ? 24.492 -7.383 32.683 1.00 38.31 290 ASP A O 1
ATOM 2138 N N . ARG A 1 291 ? 22.486 -7.357 31.692 1.00 30.95 291 ARG A N 1
ATOM 2139 C CA . ARG A 1 291 ? 21.705 -7.150 32.923 1.00 30.95 291 ARG A CA 1
ATOM 2140 C C . ARG A 1 291 ? 20.422 -7.968 32.888 1.00 30.95 291 ARG A C 1
ATOM 2142 O O . ARG A 1 291 ? 19.375 -7.530 32.424 1.00 30.95 291 ARG A O 1
ATOM 2149 N N . LYS A 1 292 ? 20.527 -9.161 33.475 1.00 30.84 292 LYS A N 1
ATOM 2150 C CA . LYS A 1 292 ? 19.413 -9.981 33.962 1.00 30.84 292 LYS A CA 1
ATOM 2151 C C . LYS A 1 292 ? 18.449 -9.139 34.804 1.00 30.84 292 LYS A C 1
ATOM 2153 O O . LYS A 1 292 ? 18.781 -8.739 35.918 1.00 30.84 292 LYS A O 1
ATOM 2158 N N . ASN A 1 293 ? 17.232 -8.958 34.305 1.00 26.97 293 ASN A N 1
ATOM 2159 C CA . ASN A 1 293 ? 16.094 -8.511 35.094 1.00 26.97 293 ASN A CA 1
ATOM 2160 C C . ASN A 1 293 ? 15.428 -9.751 35.721 1.00 26.97 293 ASN A C 1
ATOM 2162 O O . ASN A 1 293 ? 14.712 -10.487 35.045 1.00 26.97 293 ASN A O 1
ATOM 2166 N N . ARG A 1 294 ? 15.716 -10.037 36.998 1.00 32.28 294 ARG A N 1
ATOM 2167 C CA . ARG A 1 294 ? 14.934 -10.991 37.801 1.00 32.28 294 ARG A CA 1
ATOM 2168 C C . ARG A 1 294 ? 13.979 -10.205 38.681 1.00 32.28 294 ARG A C 1
ATOM 2170 O O . ARG A 1 294 ? 14.400 -9.498 39.591 1.00 32.28 294 ARG A O 1
ATOM 2177 N N . ASN A 1 295 ? 12.698 -10.380 38.399 1.00 29.73 295 ASN A N 1
ATOM 2178 C CA . ASN A 1 295 ? 11.603 -9.862 39.193 1.00 29.73 295 ASN A CA 1
ATOM 2179 C C . ASN A 1 295 ? 11.291 -10.825 40.358 1.00 29.73 295 ASN A C 1
ATOM 2181 O O . ASN A 1 295 ? 11.250 -12.037 40.158 1.00 29.73 295 ASN A O 1
ATOM 2185 N N . GLY A 1 296 ? 11.013 -10.262 41.538 1.00 28.53 296 GLY A N 1
ATOM 2186 C CA . GLY A 1 296 ? 1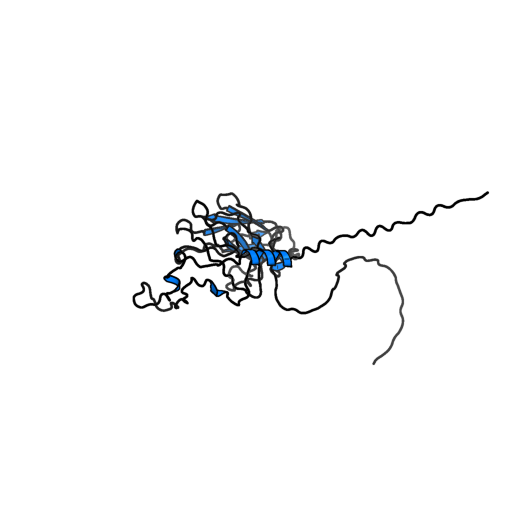0.137 -10.851 42.559 1.00 28.53 296 GLY A CA 1
ATOM 2187 C C . GLY A 1 296 ? 10.759 -11.733 43.650 1.00 28.53 296 GLY A C 1
ATOM 2188 O O . GLY A 1 296 ? 11.053 -12.899 43.420 1.00 28.53 296 GLY A O 1
ATOM 2189 N N . GLN A 1 297 ? 10.807 -11.215 44.885 1.00 29.80 297 GLN A N 1
ATOM 2190 C CA . GLN A 1 297 ? 10.098 -11.792 46.046 1.00 29.80 297 GLN A CA 1
ATOM 2191 C C . GLN A 1 297 ? 10.300 -10.913 47.291 1.00 29.80 297 GLN A C 1
ATOM 2193 O O . GLN A 1 297 ? 11.410 -10.744 47.789 1.00 29.80 297 GLN A O 1
ATOM 2198 N N . GLY A 1 298 ? 9.204 -10.345 47.796 1.00 28.48 298 GLY A N 1
ATOM 2199 C CA . GLY A 1 298 ? 9.183 -9.601 49.051 1.00 28.48 298 GLY A CA 1
ATOM 2200 C C . GLY A 1 298 ? 9.110 -10.512 50.275 1.00 28.48 298 GLY A C 1
ATOM 2201 O O . GLY A 1 298 ? 8.506 -11.580 50.218 1.00 28.48 298 GLY A O 1
ATOM 2202 N N . ARG A 1 299 ? 9.649 -10.037 51.404 1.00 31.47 299 ARG A N 1
ATOM 2203 C CA . ARG A 1 299 ? 9.202 -10.361 52.769 1.00 31.47 299 ARG A CA 1
ATOM 2204 C C . ARG A 1 299 ? 9.464 -9.157 53.673 1.00 31.47 299 ARG A C 1
ATOM 2206 O O . ARG A 1 299 ? 10.542 -8.575 53.632 1.00 31.47 299 ARG A O 1
ATOM 2213 N N . GLY A 1 300 ? 8.444 -8.765 54.431 1.00 27.64 300 GLY A N 1
ATOM 2214 C CA . GLY A 1 300 ? 8.476 -7.616 55.330 1.00 27.64 300 GLY A CA 1
ATOM 2215 C C . GLY A 1 300 ? 8.940 -7.924 56.757 1.00 27.64 300 GLY A C 1
ATOM 2216 O O . GLY A 1 300 ? 9.371 -9.030 57.070 1.00 27.64 300 GLY A O 1
ATOM 2217 N N . ALA A 1 301 ? 8.698 -6.909 57.596 1.00 29.25 301 ALA A N 1
ATOM 2218 C CA . ALA A 1 301 ? 8.778 -6.825 59.060 1.00 29.25 301 ALA A CA 1
ATOM 2219 C C . ALA A 1 301 ? 10.125 -6.396 59.679 1.00 29.25 301 ALA A C 1
ATOM 2221 O O . ALA A 1 301 ? 11.154 -7.025 59.474 1.00 29.25 301 ALA A O 1
ATOM 2222 N N . GLY A 1 302 ? 10.064 -5.381 60.560 1.00 27.55 302 GLY A N 1
ATOM 2223 C CA . GLY A 1 302 ? 10.996 -5.286 61.695 1.00 27.55 302 GLY A CA 1
ATOM 2224 C C . GLY A 1 302 ? 11.530 -3.902 62.082 1.00 27.55 302 GLY A C 1
ATOM 2225 O O . GLY A 1 302 ? 12.640 -3.542 61.734 1.00 27.55 302 GLY A O 1
ATOM 2226 N N . ARG A 1 303 ? 10.733 -3.176 62.872 1.00 29.22 303 ARG A N 1
ATOM 2227 C CA . ARG A 1 303 ? 11.035 -2.087 63.832 1.00 29.22 303 ARG A CA 1
ATOM 2228 C C . ARG A 1 303 ? 12.505 -1.741 64.203 1.00 29.22 303 ARG A C 1
ATOM 2230 O O . ARG A 1 303 ? 13.278 -2.599 64.600 1.00 29.22 303 ARG A O 1
ATOM 2237 N N . ASN A 1 304 ? 12.685 -0.425 64.415 1.00 26.64 304 ASN A N 1
ATOM 2238 C CA . ASN A 1 304 ? 13.490 0.267 65.449 1.00 26.64 304 ASN A CA 1
ATOM 2239 C C . ASN A 1 304 ? 15.035 0.201 65.402 1.00 26.64 304 ASN A C 1
ATOM 2241 O O . ASN A 1 304 ? 15.625 -0.792 65.807 1.00 26.64 304 ASN A O 1
ATOM 2245 N N . ARG A 1 305 ? 15.687 1.364 65.213 1.00 32.28 305 ARG A N 1
ATOM 2246 C CA . ARG A 1 305 ? 16.312 2.161 66.303 1.00 32.28 305 ARG A CA 1
ATOM 2247 C C . ARG A 1 305 ? 16.972 3.449 65.777 1.00 32.28 305 ARG A C 1
ATOM 2249 O O . ARG A 1 305 ? 17.701 3.443 64.796 1.00 32.28 305 ARG A O 1
ATOM 2256 N N . LYS A 1 306 ? 16.723 4.546 66.502 1.00 28.81 306 LYS A N 1
ATOM 2257 C CA . LYS A 1 306 ? 17.473 5.815 66.491 1.00 28.81 306 LYS A CA 1
ATOM 2258 C C . LYS A 1 306 ? 18.963 5.582 66.789 1.00 28.81 306 LYS A C 1
ATOM 2260 O O . LYS A 1 306 ? 19.245 4.833 67.719 1.00 28.81 306 LYS A O 1
ATOM 2265 N N . ALA A 1 307 ? 19.857 6.358 66.165 1.00 29.92 307 ALA A N 1
ATOM 2266 C CA . ALA A 1 307 ? 20.781 7.284 66.850 1.00 29.92 307 ALA A CA 1
ATOM 2267 C C . ALA A 1 307 ? 21.776 7.961 65.879 1.00 29.92 307 ALA A C 1
ATOM 2269 O O . ALA A 1 307 ? 22.394 7.267 65.089 1.00 29.92 307 ALA A O 1
ATOM 2270 N N . LYS A 1 308 ? 21.924 9.293 66.054 1.00 31.41 308 LYS A N 1
ATOM 2271 C CA . LYS A 1 308 ? 23.119 10.178 65.930 1.00 31.41 308 LYS A CA 1
ATOM 2272 C C . LYS A 1 308 ? 24.032 10.001 64.694 1.00 31.41 308 LYS A C 1
ATOM 2274 O O . LYS A 1 308 ? 24.507 8.916 64.437 1.00 31.41 308 LYS A O 1
ATOM 2279 N N . GLY A 1 309 ? 24.444 11.020 63.942 1.00 28.20 309 GLY A N 1
ATOM 2280 C CA . GLY A 1 309 ? 24.528 12.464 64.162 1.00 28.20 309 GLY A CA 1
ATOM 2281 C C . GLY A 1 309 ? 25.863 12.972 63.584 1.00 28.20 309 GLY A C 1
ATOM 2282 O O . GLY A 1 309 ? 26.874 12.306 63.777 1.00 28.20 309 GLY A O 1
ATOM 2283 N N . SER A 1 310 ? 25.856 14.172 62.973 1.00 30.27 310 SER A N 1
ATOM 2284 C CA . SER A 1 310 ? 27.026 14.981 62.532 1.00 30.27 310 SER A CA 1
ATOM 2285 C C . SER A 1 310 ? 27.840 14.405 61.354 1.00 30.27 310 SER A C 1
ATOM 2287 O O . SER A 1 310 ? 27.871 13.198 61.188 1.00 30.27 310 SER A O 1
ATOM 2289 N N . ARG A 1 311 ? 28.575 15.135 60.509 1.00 32.69 311 ARG A N 1
ATOM 2290 C CA . ARG A 1 311 ? 28.719 16.538 60.069 1.00 32.69 311 ARG A CA 1
ATOM 2291 C C . ARG A 1 311 ? 29.615 16.436 58.811 1.00 32.69 311 ARG A C 1
ATOM 2293 O O . ARG A 1 311 ? 30.424 15.521 58.727 1.00 32.69 311 ARG A O 1
ATOM 2300 N N . SER A 1 312 ? 29.444 17.382 57.895 1.00 30.81 312 SER A N 1
ATOM 2301 C CA . SER A 1 312 ? 30.333 17.849 56.816 1.00 30.81 312 SER A CA 1
ATOM 2302 C C . SER A 1 312 ? 31.743 17.245 56.681 1.00 30.81 312 SER A C 1
ATOM 2304 O O . SER A 1 312 ? 32.534 17.353 57.617 1.00 30.81 312 SER A O 1
ATOM 2306 N N . VAL A 1 313 ? 32.080 16.793 55.467 1.00 37.34 313 VAL A N 1
ATOM 2307 C CA . VAL A 1 313 ? 32.949 17.511 54.503 1.00 37.34 313 VAL A CA 1
ATOM 2308 C C . VAL A 1 313 ? 32.323 17.350 53.122 1.00 37.34 313 VAL A C 1
ATOM 2310 O O . VAL A 1 313 ? 31.827 16.233 52.857 1.00 37.34 313 VAL A O 1
#

Sequence (313 aa):
MHSLFVVVALLASAGLIKGAAMDFSRTKAGLVLRQAESTCLKRDTIQSASALTGQEEGTDGIKPGQAPSETDDANFVNFCSGQQLTNGEQITSGSCNGIPMGRIPASENMISAMITNPQPGDQVPADTTFSISVQTVHLKAGFFVNPTTNYYTAPQELDDNGDVIGHCHITVQDIGELKSTTPPDPTKFAFFKGIDDDGNGQGLLQAEVEGGLPAGVYRVCTMIAARNHQPVNMPVAQRGAQDDCTKFEVVPSRNSGNSPSPNKKNGNGSQNQEDEGFVTSTGSDGDRSDRKNRNGQGRGAGRNRKAKGSRSV

Secondary structure (DSSP, 8-state):
-----------------------HHHHHHHHHHHT-S--PPPGGG--GGGG--S-STT-TT--TTPPPPP--TTTTTTTTTTSPB-TBS-BTT--B--S--B----GGG--EEEEEESPTT-EEETTS-EEEEEEEESEE------TTT-BT-S-B-B-TTSPEEEEEEEEEEE-SSTT--SPPPTT--SEEEEE-S-TTSSSEEEEEETT---SEEEEEEEEEEETTSPBPP-S-SSS--S--EEEEEEE--TT--SPPPS---SS-GGGSB-S----B---------------------------------